Protein AF-A0A8C6RWG1-F1 (afdb_monomer_lite)

Radius of gyration: 19.8 Å; chains: 1; bounding box: 50×46×50 Å

Secondary structure (DSSP, 8-state):
------GGG-TTS-SS--EE---THHHHHHH-----TGGGT-EE-SSSS-----HHHHS-EE-TTS-EETTSSGGGS-HHHHHHHHHHHHHHHH------SSHHHHHHHH-TTS----BT-S-------S--TT---PPPHHHHHHHHHTHHHHHH-SSBB-B-PPPTT--GGGHHHHHHHHHHHHHHHTTSSSSSPPPB--B--S-S---S---HHHHHHHHHHIIIIIHHHHHHHHHHHHHH-

Foldseek 3Di:
DDPPEAPVPPPPDFLDAAEDPQPCPCLCVPQVQDACQVVLRHHYDPLPADDDDDCQQQHWAQDPVRDTDQQHDPVRHDQQVSQVSLQVVLCVSPPFDDGDDDNLLSNCVRPVNDFGADAQPPPQCLDDDPDDPPRQLGRDPVSLVVVVVVLVRLLSGQAAERELEHDPPDDPVCSCSNNVNSVVSRQVSQVRDDPDGRHYDYHYDPDPDPPVDDDNVNSVVSRCCCVPPVSVVSNVVRVVSVVVD

pLDDT: mean 79.95, std 15.75, range [27.44, 98.12]

Structure (mmCIF, N/CA/C/O backbone):
data_AF-A0A8C6RWG1-F1
#
_entry.id   AF-A0A8C6RWG1-F1
#
loop_
_atom_site.group_PDB
_atom_site.id
_atom_site.type_symbol
_atom_site.label_atom_id
_atom_site.label_alt_id
_atom_site.label_comp_id
_atom_site.label_asym_id
_atom_site.label_entity_id
_atom_site.label_seq_id
_atom_site.pdbx_PDB_ins_code
_atom_site.Cartn_x
_atom_site.Cartn_y
_atom_site.Cartn_z
_atom_site.occupancy
_atom_site.B_iso_or_equiv
_atom_site.auth_seq_id
_atom_site.auth_comp_id
_atom_site.auth_asym_id
_atom_site.auth_atom_id
_atom_site.pdbx_PDB_model_num
ATOM 1 N N . MET A 1 1 ? -25.797 -13.461 -13.533 1.00 39.31 1 MET A N 1
ATOM 2 C CA . MET A 1 1 ? -25.684 -12.186 -12.795 1.00 39.31 1 MET A CA 1
ATOM 3 C C . MET A 1 1 ? -24.580 -12.337 -11.766 1.00 39.31 1 MET A C 1
ATOM 5 O O . MET A 1 1 ? -24.652 -13.300 -11.010 1.00 39.31 1 MET A O 1
ATOM 9 N N . PRO A 1 2 ? -23.566 -11.463 -11.754 1.00 42.31 2 PRO A N 1
ATOM 10 C CA . PRO A 1 2 ? -22.855 -11.226 -10.505 1.00 42.31 2 PRO A CA 1
ATOM 11 C C . PRO A 1 2 ? -22.474 -9.744 -10.361 1.00 42.31 2 PRO A C 1
ATOM 13 O O . PRO A 1 2 ? -21.359 -9.357 -10.684 1.00 42.31 2 PRO A O 1
ATOM 16 N N . ASP A 1 3 ? -23.396 -8.934 -9.840 1.00 37.91 3 ASP A N 1
ATOM 17 C CA . ASP A 1 3 ? -23.119 -7.565 -9.367 1.00 37.91 3 ASP A CA 1
ATOM 18 C C . ASP A 1 3 ? -23.130 -7.498 -7.828 1.00 37.91 3 ASP A C 1
ATOM 20 O O . ASP A 1 3 ? -23.455 -6.478 -7.223 1.00 37.91 3 ASP A O 1
ATOM 24 N N . ALA A 1 4 ? -22.791 -8.604 -7.160 1.00 43.44 4 ALA A N 1
ATOM 25 C CA . ALA A 1 4 ? -22.568 -8.599 -5.721 1.00 43.44 4 ALA A CA 1
ATOM 26 C C . ALA A 1 4 ? -21.095 -8.256 -5.475 1.00 43.44 4 ALA A C 1
ATOM 28 O O . ALA A 1 4 ? -20.194 -9.082 -5.593 1.00 43.44 4 ALA A O 1
ATOM 29 N N . TRP A 1 5 ? -20.867 -6.980 -5.214 1.00 45.41 5 TRP A N 1
ATOM 30 C CA . TRP A 1 5 ? -19.577 -6.359 -4.955 1.00 45.41 5 TRP A CA 1
ATOM 31 C C . TRP A 1 5 ? -19.148 -6.549 -3.485 1.00 45.41 5 TRP A C 1
ATOM 33 O O . TRP A 1 5 ? -20.015 -6.747 -2.629 1.00 45.41 5 TRP A O 1
ATOM 43 N N . PRO A 1 6 ? -17.842 -6.492 -3.147 1.00 48.12 6 PRO A N 1
ATOM 44 C CA . PRO A 1 6 ? -17.383 -6.472 -1.761 1.00 48.12 6 PRO A CA 1
ATOM 45 C C . PRO A 1 6 ? -18.121 -5.429 -0.918 1.00 48.12 6 PRO A C 1
ATOM 47 O O . PRO A 1 6 ? -18.166 -4.253 -1.280 1.00 48.12 6 PRO A O 1
ATOM 50 N N . VAL A 1 7 ? -18.607 -5.826 0.260 1.00 45.09 7 VAL A N 1
ATOM 51 C CA . VAL A 1 7 ? -19.190 -4.908 1.261 1.00 45.09 7 VAL A CA 1
ATOM 52 C C . VAL A 1 7 ? -18.222 -3.762 1.610 1.00 45.09 7 VAL A C 1
ATOM 54 O O . VAL A 1 7 ? -18.657 -2.648 1.873 1.00 45.09 7 VAL A O 1
ATOM 57 N N . LEU A 1 8 ? -16.904 -3.989 1.515 1.00 45.38 8 LEU A N 1
ATOM 58 C CA . LEU A 1 8 ? -15.866 -2.973 1.751 1.00 45.38 8 LEU A CA 1
ATOM 59 C C . LEU A 1 8 ? -15.826 -1.836 0.720 1.00 45.38 8 LEU A C 1
ATOM 61 O O . LEU A 1 8 ? -15.170 -0.827 0.960 1.00 45.38 8 LEU A O 1
ATOM 65 N N . LEU A 1 9 ? -16.480 -1.995 -0.426 1.00 46.97 9 LEU A N 1
ATOM 66 C CA . LEU A 1 9 ? -16.393 -1.052 -1.532 1.00 46.97 9 LEU A CA 1
ATOM 67 C C . LEU A 1 9 ? -17.774 -0.597 -2.020 1.00 46.97 9 LEU A C 1
ATOM 69 O O . LEU A 1 9 ? -17.854 -0.011 -3.102 1.00 46.97 9 LEU A O 1
ATOM 73 N N . GLN A 1 10 ? -18.861 -0.815 -1.269 1.00 47.50 10 GLN A N 1
ATOM 74 C CA . GLN A 1 10 ? -20.028 0.056 -1.439 1.00 47.50 10 GLN A CA 1
ATOM 75 C C . GLN A 1 10 ? -19.530 1.491 -1.223 1.00 47.50 10 GLN A C 1
ATOM 77 O O . GLN A 1 10 ? -19.267 1.926 -0.106 1.00 47.50 10 GLN A O 1
ATOM 82 N N . ALA A 1 11 ? -19.267 2.171 -2.335 1.00 44.03 11 ALA A N 1
ATOM 83 C CA . ALA A 1 11 ? -18.452 3.370 -2.439 1.00 44.03 11 ALA A CA 1
ATOM 84 C C . ALA A 1 11 ? -19.186 4.621 -1.932 1.00 44.03 11 ALA A C 1
ATOM 86 O O . ALA A 1 11 ? -19.075 5.678 -2.541 1.00 44.03 11 ALA A O 1
ATOM 87 N N . SER A 1 12 ? -19.966 4.516 -0.852 1.00 47.84 12 SER A N 1
ATOM 88 C CA . SER A 1 12 ? -20.859 5.595 -0.425 1.00 47.84 12 SER A CA 1
ATOM 89 C C . SER A 1 12 ? -20.769 6.012 1.042 1.00 47.84 12 SER A C 1
ATOM 91 O O . SER A 1 12 ? -21.579 6.839 1.438 1.00 47.84 12 SER A O 1
ATOM 93 N N . GLU A 1 13 ? -19.818 5.526 1.855 1.00 57.62 13 GLU A N 1
ATOM 94 C CA . GLU A 1 13 ? -19.716 6.020 3.248 1.00 57.62 13 GLU A CA 1
ATOM 95 C C . GLU A 1 13 ? -18.346 6.559 3.684 1.00 57.62 13 GLU A C 1
ATOM 97 O O . GLU A 1 13 ? -18.295 7.342 4.632 1.00 57.62 13 GLU A O 1
ATOM 102 N N . ARG A 1 14 ? -17.226 6.199 3.030 1.00 69.38 14 ARG A N 1
ATOM 103 C CA . ARG A 1 14 ? -15.883 6.684 3.421 1.00 69.38 14 ARG A CA 1
ATOM 104 C C . ARG A 1 14 ? -14.941 6.874 2.222 1.00 69.38 14 ARG A C 1
ATOM 106 O O . ARG A 1 14 ? -14.308 5.904 1.805 1.00 69.38 14 ARG A O 1
ATOM 113 N N . PRO A 1 15 ? -14.773 8.104 1.701 1.00 76.12 15 PRO A N 1
ATOM 114 C CA . PRO A 1 15 ? -13.881 8.382 0.568 1.00 76.12 15 PRO A CA 1
ATOM 115 C C . PRO A 1 15 ? -12.392 8.167 0.891 1.00 76.12 15 PRO A C 1
ATOM 117 O O . PRO A 1 15 ? -11.584 7.969 -0.011 1.00 76.12 15 PRO A O 1
ATOM 120 N N . PHE A 1 16 ? -12.022 8.155 2.174 1.00 82.56 16 PHE A N 1
ATOM 121 C CA . PHE A 1 16 ? -10.684 7.807 2.644 1.00 82.56 16 PHE A CA 1
ATOM 122 C C . PHE A 1 16 ? -10.781 6.810 3.801 1.00 82.56 16 PHE A C 1
ATOM 124 O O . PHE A 1 16 ? -11.531 7.026 4.753 1.00 82.56 16 PHE A O 1
ATOM 131 N N . 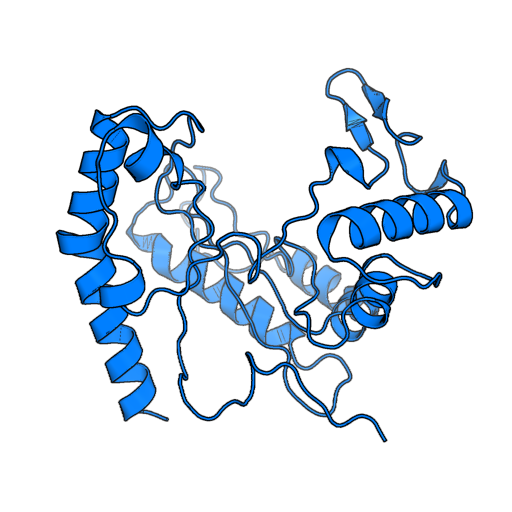SER A 1 17 ? -10.021 5.716 3.722 1.00 83.50 17 SER A N 1
ATOM 132 C CA . SER A 1 17 ? -9.994 4.661 4.740 1.00 83.50 17 SER A CA 1
ATOM 133 C C . SER A 1 17 ? -8.558 4.297 5.100 1.00 83.50 17 SER A C 1
ATOM 135 O O . SER A 1 17 ? -7.724 4.109 4.217 1.00 83.50 17 SER A O 1
ATOM 137 N N . LEU A 1 18 ? -8.277 4.150 6.400 1.00 86.56 18 LEU A N 1
ATOM 138 C CA . LEU A 1 18 ? -6.987 3.668 6.895 1.00 86.56 18 LEU A CA 1
ATOM 139 C C . LEU A 1 18 ? -7.130 2.254 7.456 1.00 86.56 18 LEU A C 1
ATOM 141 O O . LEU A 1 18 ? -7.929 2.007 8.361 1.00 86.56 18 LEU A O 1
ATOM 145 N N . LEU A 1 19 ? -6.314 1.343 6.929 1.00 85.12 19 LEU A N 1
ATOM 146 C CA . LEU A 1 19 ? -6.271 -0.058 7.323 1.00 85.12 19 LEU A CA 1
ATOM 147 C C . LEU A 1 19 ? -5.032 -0.332 8.187 1.00 85.12 19 LEU A C 1
ATOM 149 O O . LEU A 1 19 ? -3.905 -0.009 7.810 1.00 85.12 19 LEU A O 1
ATOM 153 N N . TRP A 1 20 ? -5.231 -0.952 9.349 1.00 85.25 20 TRP A N 1
ATOM 154 C CA . TRP A 1 20 ? -4.167 -1.285 10.291 1.00 85.25 20 TRP A CA 1
ATOM 155 C C . TRP A 1 20 ? -3.670 -2.712 10.100 1.00 85.25 20 TRP A C 1
ATOM 157 O O . TRP A 1 20 ? -4.309 -3.673 10.532 1.00 85.25 20 TRP A O 1
ATOM 167 N N . ASN A 1 21 ? -2.491 -2.832 9.494 1.00 81.06 21 ASN A N 1
ATOM 168 C CA . ASN A 1 21 ? -1.812 -4.105 9.252 1.00 81.06 21 ASN A CA 1
ATOM 169 C C . ASN A 1 21 ? -0.525 -4.268 10.089 1.00 81.06 21 ASN A C 1
ATOM 171 O O . ASN A 1 21 ? 0.449 -4.883 9.658 1.00 81.06 21 ASN A O 1
ATOM 175 N N . VAL A 1 22 ? -0.482 -3.668 11.281 1.00 81.81 22 VAL A N 1
ATOM 176 C CA . VAL A 1 22 ? 0.636 -3.834 12.221 1.00 81.81 22 VAL A CA 1
ATOM 177 C C . VAL A 1 22 ? 0.285 -4.963 13.199 1.00 81.81 22 VAL A C 1
ATOM 179 O O . VAL A 1 22 ? -0.803 -4.919 13.777 1.00 81.81 22 VAL A O 1
ATOM 182 N N . PRO A 1 23 ? 1.167 -5.960 13.437 1.00 78.81 23 PRO A N 1
ATOM 183 C CA . PRO A 1 23 ? 0.891 -7.093 14.326 1.00 78.81 23 PRO A CA 1
ATOM 184 C C . PRO A 1 23 ? 0.991 -6.695 15.811 1.00 78.81 23 PRO A C 1
ATOM 186 O O . PRO A 1 23 ? 1.793 -7.220 16.581 1.00 78.81 23 PRO A O 1
ATOM 189 N N . SER A 1 24 ? 0.159 -5.742 16.228 1.00 82.69 24 SER A N 1
ATOM 190 C CA . SER A 1 24 ? 0.173 -5.117 17.551 1.00 82.69 24 SER A CA 1
ATOM 191 C C . SER A 1 24 ? -0.734 -5.808 18.578 1.00 82.69 24 SER A C 1
ATOM 193 O O . SER A 1 24 ? -0.892 -5.306 19.688 1.00 82.69 24 SER A O 1
ATOM 195 N N . ALA A 1 25 ? -1.307 -6.978 18.259 1.00 82.25 25 ALA A N 1
ATOM 196 C CA . ALA A 1 25 ? -2.141 -7.756 19.187 1.00 82.25 25 ALA A CA 1
ATOM 197 C C . ALA A 1 25 ? -1.401 -8.108 20.494 1.00 82.25 25 ALA A C 1
ATOM 199 O O . ALA A 1 25 ? -1.992 -8.137 21.576 1.00 82.25 25 ALA A O 1
ATOM 200 N N . ARG A 1 26 ? -0.075 -8.290 20.405 1.00 83.25 26 ARG A N 1
ATOM 201 C CA . ARG A 1 26 ? 0.807 -8.544 21.550 1.00 83.25 26 ARG A CA 1
ATOM 202 C C . ARG A 1 26 ? 0.820 -7.397 22.568 1.00 83.25 26 ARG A C 1
ATOM 204 O O . ARG A 1 26 ? 0.992 -7.671 23.751 1.00 83.25 26 ARG A O 1
ATOM 211 N N . CYS A 1 27 ? 0.596 -6.149 22.144 1.00 87.12 27 CYS A N 1
ATOM 212 C CA . CYS A 1 27 ? 0.592 -4.991 23.043 1.00 87.12 27 CYS A CA 1
ATOM 213 C C . CYS A 1 27 ? -0.473 -5.115 24.134 1.00 87.12 27 CYS A C 1
ATOM 215 O O . CYS A 1 27 ? -0.161 -4.961 25.315 1.00 87.12 27 CYS A O 1
ATOM 217 N N . LYS A 1 28 ? -1.692 -5.516 23.757 1.00 88.75 28 LYS A N 1
ATOM 218 C CA . LYS A 1 28 ? -2.760 -5.788 24.721 1.00 88.75 28 LYS A CA 1
ATOM 219 C C . LYS A 1 28 ? -2.509 -7.095 25.475 1.00 88.75 28 LYS A C 1
ATOM 221 O O . LYS A 1 28 ? -2.557 -7.101 26.698 1.00 88.75 28 LYS A O 1
ATOM 226 N N . ALA A 1 29 ? -2.223 -8.183 24.754 1.00 87.44 29 ALA A N 1
ATOM 227 C CA . ALA A 1 29 ? -2.169 -9.527 25.335 1.00 87.44 29 ALA A CA 1
ATOM 228 C C . ALA A 1 29 ? -1.033 -9.731 26.353 1.00 87.44 29 ALA A C 1
ATOM 230 O O . ALA A 1 29 ? -1.217 -10.450 27.327 1.00 87.44 29 ALA A O 1
ATOM 231 N N . HIS A 1 30 ? 0.133 -9.115 26.133 1.00 87.75 30 HIS A N 1
ATOM 232 C CA . HIS A 1 30 ? 1.314 -9.318 26.981 1.00 87.75 30 HIS A CA 1
ATOM 233 C C . HIS A 1 30 ? 1.698 -8.110 27.832 1.00 87.75 30 HIS A C 1
ATOM 235 O O . HIS A 1 30 ? 2.357 -8.294 28.851 1.00 87.75 30 HIS A O 1
ATOM 241 N N . PHE A 1 31 ? 1.338 -6.892 27.421 1.00 89.69 31 PHE A N 1
ATOM 242 C CA . PHE A 1 31 ? 1.804 -5.671 28.086 1.00 89.69 31 PHE A CA 1
ATOM 243 C C . PHE A 1 31 ? 0.668 -4.797 28.630 1.00 89.69 31 PHE A C 1
ATOM 245 O O . PHE A 1 31 ? 0.946 -3.754 29.210 1.00 89.69 31 PHE A O 1
ATOM 252 N N . GLY A 1 32 ? -0.599 -5.188 28.440 1.00 90.69 32 GLY A N 1
ATOM 253 C CA . GLY A 1 32 ? -1.756 -4.406 28.889 1.00 90.69 32 GLY A CA 1
ATOM 254 C C . GLY A 1 32 ? -1.922 -3.055 28.181 1.00 90.69 32 GLY A C 1
ATOM 255 O O . GLY A 1 32 ? -2.741 -2.244 28.601 1.00 90.69 32 GLY A O 1
ATOM 256 N N . VAL A 1 33 ? -1.171 -2.799 27.103 1.00 91.69 33 VAL A N 1
ATOM 257 C CA . VAL A 1 33 ? -1.228 -1.534 26.362 1.00 91.69 33 VAL A CA 1
ATOM 258 C C . VAL A 1 33 ? -2.343 -1.608 25.329 1.00 91.69 33 VAL A C 1
ATOM 260 O O . VAL A 1 33 ? -2.287 -2.387 24.371 1.00 91.69 33 VAL A O 1
ATOM 263 N N . HIS A 1 34 ? -3.368 -0.786 25.522 1.00 91.31 34 HIS A N 1
ATOM 264 C CA . HIS A 1 34 ? -4.497 -0.676 24.608 1.00 91.31 34 HIS A CA 1
ATOM 265 C C . HIS A 1 34 ? -4.185 0.310 23.489 1.00 91.31 34 HIS A C 1
ATOM 267 O O . HIS A 1 34 ? -3.788 1.430 23.764 1.00 91.31 34 HIS A O 1
ATOM 273 N N . LEU A 1 35 ? -4.407 -0.078 22.231 1.00 90.50 35 LEU A N 1
ATOM 274 C CA . LEU A 1 35 ? -4.277 0.827 21.087 1.00 90.50 35 LEU A CA 1
ATOM 275 C C . LEU A 1 35 ? -5.674 1.297 20.640 1.00 90.50 35 LEU A C 1
ATOM 277 O O . LEU A 1 35 ? -6.495 0.447 20.279 1.00 90.50 35 LEU A O 1
ATOM 281 N N . PRO A 1 36 ? -5.964 2.612 20.638 1.00 91.69 36 PRO A N 1
ATOM 282 C CA . PRO A 1 36 ? -7.301 3.164 20.393 1.00 91.69 36 PRO A CA 1
ATOM 283 C C . PRO A 1 36 ? -7.665 3.211 18.894 1.00 91.69 36 PRO A C 1
ATOM 285 O O . PRO A 1 36 ? -8.104 4.228 18.369 1.00 91.69 36 PRO A O 1
ATOM 288 N N . LEU A 1 37 ? -7.474 2.108 18.168 1.00 88.69 37 LEU A N 1
ATOM 289 C CA . LEU A 1 37 ? -7.619 2.064 16.706 1.00 88.69 37 LEU A CA 1
ATOM 290 C C . LEU A 1 37 ? -9.070 2.317 16.258 1.00 88.69 37 LEU A C 1
ATOM 292 O O . LEU A 1 37 ? -9.318 3.200 15.439 1.00 88.69 37 LEU A O 1
ATOM 296 N N . ASN A 1 38 ? -10.041 1.619 16.858 1.00 85.12 38 ASN A N 1
ATOM 297 C CA . ASN A 1 38 ? -11.459 1.761 16.501 1.00 85.12 38 ASN A CA 1
ATOM 298 C C . ASN A 1 38 ? -11.991 3.176 16.782 1.00 85.12 38 ASN A C 1
ATOM 300 O O . ASN A 1 38 ? -12.716 3.736 15.966 1.00 85.12 38 ASN A O 1
ATOM 304 N N . THR A 1 39 ? -11.602 3.776 17.912 1.00 86.88 39 THR A N 1
ATOM 305 C CA . THR A 1 39 ? -11.991 5.149 18.284 1.00 86.88 39 THR A CA 1
ATOM 306 C C . THR A 1 39 ? -11.411 6.203 17.342 1.00 86.88 39 THR A C 1
ATOM 308 O O . THR A 1 39 ? -11.990 7.272 17.198 1.00 86.88 39 THR A O 1
ATOM 311 N N . LEU A 1 40 ? -10.298 5.896 16.670 1.00 87.31 40 LEU A N 1
ATOM 312 C CA . LEU A 1 40 ? -9.690 6.749 15.647 1.00 87.31 40 LEU A CA 1
ATOM 313 C C . LEU A 1 40 ? -10.255 6.489 14.238 1.00 87.31 40 LEU A C 1
ATOM 315 O O . LEU A 1 40 ? -9.783 7.079 13.270 1.00 87.31 40 LEU A O 1
ATOM 319 N N . GLY A 1 41 ? -11.247 5.599 14.103 1.00 83.44 41 GLY A N 1
ATOM 320 C CA . GLY A 1 41 ? -11.811 5.212 12.809 1.00 83.44 41 GLY A CA 1
ATOM 321 C C . GLY A 1 41 ? -10.863 4.376 11.945 1.00 83.44 41 GLY A C 1
ATOM 322 O O . GLY A 1 41 ? -11.089 4.259 10.742 1.00 83.44 41 GLY A O 1
ATOM 323 N N . ILE A 1 42 ? -9.815 3.805 12.544 1.00 85.56 42 ILE A N 1
ATOM 324 C CA . ILE A 1 42 ? -8.836 2.960 11.865 1.00 85.56 42 ILE A CA 1
ATOM 325 C C . ILE A 1 42 ? -9.372 1.526 11.810 1.00 85.56 42 ILE A C 1
ATOM 327 O O . ILE A 1 42 ? -9.665 0.916 12.841 1.00 85.56 42 ILE A O 1
ATOM 331 N N . ILE A 1 43 ? -9.468 0.969 10.603 1.00 80.50 43 ILE A N 1
ATOM 332 C CA . ILE A 1 43 ? -9.998 -0.376 10.375 1.00 80.50 43 ILE A CA 1
ATOM 333 C C . ILE A 1 43 ? -8.922 -1.391 10.750 1.00 80.50 43 ILE A C 1
ATOM 335 O O . ILE A 1 43 ? -7.871 -1.465 10.115 1.00 80.50 43 ILE A O 1
ATOM 339 N N . THR A 1 44 ? -9.178 -2.195 11.778 1.00 69.81 44 THR A N 1
ATOM 340 C CA . THR A 1 44 ? -8.249 -3.244 12.212 1.00 69.81 44 THR A CA 1
ATOM 341 C C . THR A 1 44 ? -8.614 -4.584 11.603 1.00 69.81 44 THR A C 1
ATOM 343 O O . THR A 1 44 ? -9.789 -4.921 11.464 1.00 69.81 44 THR A O 1
ATOM 346 N N . SER A 1 45 ? -7.599 -5.373 11.254 1.00 59.66 45 SER A N 1
ATOM 347 C CA . SER A 1 45 ? -7.795 -6.769 10.889 1.00 59.66 45 SER A CA 1
ATOM 348 C C . SER A 1 45 ? -7.408 -7.633 12.091 1.00 59.66 45 SER A C 1
ATOM 350 O O . SER A 1 45 ? -6.230 -7.820 12.388 1.00 59.66 45 SER A O 1
ATOM 352 N N . HIS A 1 46 ? -8.395 -8.182 12.796 1.00 53.44 46 HIS A N 1
ATOM 353 C CA . HIS A 1 46 ? -8.177 -9.377 13.618 1.00 53.44 46 HIS A CA 1
ATOM 354 C C . HIS A 1 46 ? -8.229 -10.612 12.696 1.00 53.44 46 HIS A C 1
ATOM 356 O O . HIS A 1 46 ? -9.052 -11.499 12.881 1.00 53.44 46 HIS A O 1
ATOM 362 N N . GLY A 1 47 ? -7.428 -10.616 11.621 1.00 47.41 47 GLY A N 1
ATOM 363 C CA . GLY A 1 47 ? -7.381 -11.693 10.622 1.00 47.41 47 GLY A CA 1
ATOM 364 C C . GLY A 1 47 ? -8.539 -11.754 9.614 1.00 47.41 47 GLY A C 1
ATOM 365 O O . GLY A 1 47 ? -8.498 -12.601 8.734 1.00 47.41 47 GLY A O 1
ATOM 366 N N . GLN A 1 48 ? -9.545 -10.873 9.700 1.00 48.09 48 GLN A N 1
ATOM 367 C CA . GLN A 1 48 ? -10.738 -10.930 8.833 1.00 48.09 48 GLN A CA 1
ATOM 368 C C . GLN A 1 48 ? -10.740 -9.936 7.657 1.00 48.09 48 GLN A C 1
ATOM 370 O O . GLN A 1 48 ? -11.491 -10.131 6.710 1.00 48.09 48 GLN A O 1
ATOM 375 N N . HIS A 1 49 ? -9.929 -8.871 7.697 1.00 57.53 49 HIS A N 1
ATOM 376 C CA . HIS A 1 49 ? -9.994 -7.784 6.699 1.00 57.53 49 HIS A CA 1
ATOM 377 C C . HIS A 1 49 ? -8.754 -7.660 5.799 1.00 57.53 49 HIS A C 1
ATOM 379 O O . HIS A 1 49 ? -8.839 -7.043 4.742 1.00 57.53 49 HIS A O 1
ATOM 385 N N . ILE A 1 50 ? -7.596 -8.201 6.202 1.00 66.25 50 ILE A N 1
ATOM 386 C CA . ILE A 1 50 ? -6.349 -8.137 5.426 1.00 66.25 50 ILE A CA 1
ATOM 387 C C . ILE A 1 50 ? -5.603 -9.459 5.592 1.00 66.25 50 ILE A C 1
ATOM 389 O O . ILE A 1 50 ? -5.326 -9.888 6.712 1.00 66.25 50 ILE A O 1
ATOM 393 N N . THR A 1 51 ? -5.235 -10.086 4.479 1.00 65.94 51 THR A N 1
ATOM 394 C CA . THR A 1 51 ? -4.404 -11.293 4.463 1.00 65.94 51 THR A CA 1
ATOM 395 C C . THR A 1 51 ? -3.267 -11.090 3.475 1.00 65.94 51 THR A C 1
ATOM 397 O O . THR A 1 51 ? -3.500 -10.799 2.306 1.00 65.94 51 THR A O 1
ATOM 400 N N . ILE A 1 52 ? -2.024 -11.233 3.944 1.00 68.88 52 ILE A N 1
ATOM 401 C CA . ILE A 1 52 ? -0.831 -11.154 3.094 1.00 68.88 52 ILE A CA 1
ATOM 402 C C . ILE A 1 52 ? -0.272 -12.557 2.898 1.00 68.88 52 ILE A C 1
ATOM 404 O O . ILE A 1 52 ? 0.173 -13.207 3.842 1.00 68.88 52 ILE A O 1
ATOM 408 N N . PHE A 1 53 ? -0.238 -12.990 1.643 1.00 70.75 53 PHE A N 1
ATOM 409 C CA . PHE A 1 53 ? 0.381 -14.242 1.236 1.00 70.75 53 PHE A CA 1
ATOM 410 C C . PHE A 1 53 ? 1.861 -14.011 0.919 1.00 70.75 53 PHE A C 1
ATOM 412 O O . PHE A 1 53 ? 2.219 -13.493 -0.140 1.00 70.75 53 PHE A O 1
ATOM 419 N N . TYR A 1 54 ? 2.744 -14.362 1.856 1.00 67.38 54 TYR A N 1
ATOM 420 C CA . TYR A 1 54 ? 4.179 -14.145 1.682 1.00 67.38 54 TYR A CA 1
ATOM 421 C C . TYR A 1 54 ? 4.794 -15.105 0.656 1.00 67.38 54 TYR A C 1
ATOM 423 O O . TYR A 1 54 ? 4.546 -16.313 0.666 1.00 67.38 54 TYR A O 1
ATOM 431 N N . LYS A 1 55 ? 5.699 -14.552 -0.166 1.00 69.00 55 LYS A N 1
ATOM 432 C CA . LYS A 1 55 ? 6.523 -15.250 -1.170 1.00 69.00 55 LYS A CA 1
ATOM 433 C C . LYS A 1 55 ? 7.025 -16.617 -0.707 1.00 69.00 55 LYS A C 1
ATOM 435 O O . LYS A 1 55 ? 6.937 -17.583 -1.456 1.00 69.00 55 LYS A O 1
ATOM 440 N N . ASN A 1 56 ? 7.543 -16.677 0.517 1.00 66.69 56 ASN A N 1
ATOM 441 C CA . ASN A 1 56 ? 8.306 -17.820 1.012 1.00 66.69 56 ASN A CA 1
ATOM 442 C C . ASN A 1 56 ? 7.458 -19.083 1.224 1.00 66.69 56 ASN A C 1
ATOM 444 O O . ASN A 1 56 ? 8.015 -20.162 1.398 1.00 66.69 56 ASN A O 1
ATOM 448 N N . HIS A 1 57 ? 6.130 -18.959 1.207 1.00 69.00 57 HIS A N 1
ATOM 449 C CA . HIS A 1 57 ? 5.213 -20.079 1.419 1.00 69.00 57 HIS A CA 1
ATOM 450 C C . HIS A 1 57 ? 4.515 -20.534 0.138 1.00 69.00 57 HIS A C 1
ATOM 452 O O . HIS A 1 57 ? 4.165 -21.709 0.031 1.00 69.00 57 HIS A O 1
ATOM 458 N N . LEU A 1 58 ? 4.339 -19.616 -0.818 1.00 71.06 58 LEU A N 1
ATOM 459 C CA . LEU A 1 58 ? 3.556 -19.849 -2.028 1.00 71.06 58 LEU A CA 1
ATOM 460 C C . LEU A 1 58 ? 4.432 -20.084 -3.262 1.00 71.06 58 LEU A C 1
ATOM 462 O O . LEU A 1 58 ? 4.183 -21.011 -4.024 1.00 71.06 58 LEU A O 1
ATOM 466 N N . TYR A 1 59 ? 5.430 -19.228 -3.495 1.00 81.06 59 TYR A N 1
ATOM 467 C CA . TYR A 1 59 ? 6.045 -19.081 -4.815 1.00 81.06 59 TYR A CA 1
ATOM 468 C C . TYR A 1 59 ? 7.414 -19.767 -4.919 1.00 81.06 59 TYR A C 1
ATOM 470 O O . TYR A 1 59 ? 8.110 -19.898 -3.906 1.00 81.06 59 TYR A O 1
ATOM 478 N N . PRO A 1 60 ? 7.838 -20.164 -6.133 1.00 86.69 60 PRO A N 1
ATOM 479 C CA . PRO A 1 60 ? 9.211 -20.583 -6.407 1.00 86.69 60 PRO A CA 1
ATOM 480 C C . PRO A 1 60 ? 10.178 -19.433 -6.127 1.00 86.69 60 PRO A C 1
ATOM 482 O O . PRO A 1 60 ? 9.965 -18.313 -6.600 1.00 86.69 60 PRO A O 1
ATOM 485 N N . TYR A 1 61 ? 11.232 -19.681 -5.347 1.00 87.62 61 TYR A N 1
ATOM 486 C CA . TYR A 1 61 ? 12.288 -18.687 -5.166 1.00 87.62 61 TYR A CA 1
ATOM 487 C C . TYR A 1 61 ? 13.667 -19.282 -4.886 1.00 87.62 61 TYR A C 1
ATOM 489 O O . TYR A 1 61 ? 13.810 -20.359 -4.309 1.00 87.62 61 TYR A O 1
ATOM 497 N N . LEU A 1 62 ? 14.697 -18.512 -5.237 1.00 90.31 62 LEU A N 1
ATOM 498 C CA . LEU A 1 62 ? 16.080 -18.779 -4.855 1.00 90.31 62 LEU A CA 1
ATOM 499 C C . LEU A 1 62 ? 16.417 -18.037 -3.557 1.00 90.31 62 LEU A C 1
ATOM 501 O O . LEU A 1 62 ? 16.181 -16.831 -3.428 1.00 90.31 62 LEU A O 1
ATOM 505 N N . GLY A 1 63 ? 16.941 -18.773 -2.577 1.00 88.56 63 GLY A N 1
ATOM 506 C CA . GLY A 1 63 ? 17.462 -18.213 -1.333 1.00 88.56 63 GLY A CA 1
ATOM 507 C C . GLY A 1 63 ? 18.823 -17.525 -1.516 1.00 88.56 63 GLY A C 1
ATOM 508 O O . GLY A 1 63 ? 19.428 -17.622 -2.582 1.00 88.56 63 GLY A O 1
ATOM 509 N N . PRO A 1 64 ? 19.367 -16.883 -0.464 1.00 88.69 64 PRO A N 1
ATOM 510 C CA . PRO A 1 64 ? 20.618 -16.117 -0.552 1.00 88.69 64 PRO A CA 1
ATOM 511 C C . PRO A 1 64 ? 21.835 -16.920 -1.033 1.00 88.69 64 PRO A C 1
ATOM 513 O O . PRO A 1 64 ? 22.743 -16.361 -1.632 1.00 88.69 64 PRO A O 1
ATOM 516 N N . LYS A 1 65 ? 21.853 -18.235 -0.777 1.00 92.38 65 LYS A N 1
ATOM 517 C CA . LYS A 1 65 ? 22.913 -19.159 -1.214 1.00 92.38 65 LYS A CA 1
ATOM 518 C C . LYS A 1 65 ? 22.579 -19.891 -2.524 1.00 92.38 65 LYS A C 1
ATOM 520 O O . LYS A 1 65 ? 23.186 -20.910 -2.819 1.00 92.38 65 LYS A O 1
ATOM 525 N N . GLY A 1 66 ? 21.560 -19.441 -3.258 1.00 89.62 66 GLY A N 1
ATOM 526 C CA . GLY A 1 66 ? 21.067 -20.118 -4.461 1.00 89.62 66 GLY A CA 1
ATOM 527 C C . GLY A 1 66 ? 20.232 -21.375 -4.191 1.00 89.62 66 GLY A C 1
ATOM 528 O O . GLY A 1 66 ? 19.833 -22.050 -5.131 1.00 89.62 66 GLY A O 1
ATOM 529 N N . THR A 1 67 ? 19.934 -21.699 -2.928 1.00 92.88 67 THR A N 1
ATOM 530 C CA . THR A 1 67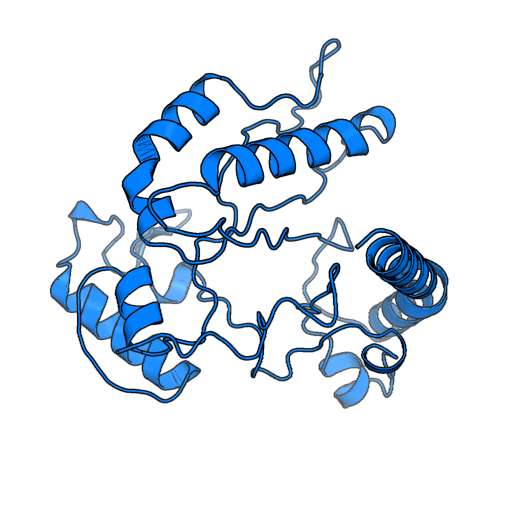 ? 19.060 -22.827 -2.573 1.00 92.88 67 THR A CA 1
ATOM 531 C C . THR A 1 67 ? 17.673 -22.629 -3.181 1.00 92.88 67 THR A C 1
ATOM 533 O O . THR A 1 67 ? 17.042 -21.597 -2.940 1.00 92.88 67 THR A O 1
ATOM 536 N N . ALA A 1 68 ? 17.203 -23.608 -3.951 1.00 90.31 68 ALA A N 1
ATOM 537 C CA . ALA A 1 68 ? 15.879 -23.581 -4.554 1.00 90.31 68 ALA A CA 1
ATOM 538 C C . ALA A 1 68 ? 14.804 -23.964 -3.530 1.00 90.31 68 ALA A C 1
ATOM 540 O O . ALA A 1 68 ? 14.858 -25.033 -2.927 1.00 90.31 68 ALA A O 1
ATOM 541 N N . TYR A 1 69 ? 13.809 -23.098 -3.373 1.00 86.88 69 TYR A N 1
ATOM 542 C CA . TYR A 1 69 ? 12.601 -23.347 -2.593 1.00 86.88 69 TYR A CA 1
ATOM 543 C C . TYR A 1 69 ? 11.405 -23.383 -3.540 1.00 86.88 69 TYR A C 1
ATOM 545 O O . TYR A 1 69 ? 11.328 -22.565 -4.460 1.00 86.88 69 TYR A O 1
ATOM 553 N N . ASN A 1 70 ? 10.491 -24.337 -3.337 1.00 83.75 70 ASN A N 1
ATOM 554 C CA . ASN A 1 70 ? 9.334 -24.568 -4.213 1.00 83.75 70 ASN A CA 1
ATOM 555 C C . ASN A 1 70 ? 9.728 -24.651 -5.704 1.00 83.75 70 ASN A C 1
ATOM 557 O O . ASN A 1 70 ? 9.079 -24.048 -6.547 1.00 83.75 70 ASN A O 1
ATOM 561 N N . GLY A 1 71 ? 10.848 -25.313 -6.021 1.00 86.06 71 GLY A N 1
ATOM 562 C CA . GLY A 1 71 ? 11.384 -25.433 -7.386 1.00 86.06 71 GLY A CA 1
ATOM 563 C C . GLY A 1 71 ? 12.185 -24.228 -7.905 1.00 86.06 71 GLY A C 1
ATOM 564 O O . GLY A 1 71 ? 12.689 -24.258 -9.023 1.00 86.06 71 GLY A O 1
ATOM 565 N N . GLY A 1 72 ? 12.387 -23.187 -7.092 1.00 89.75 72 GLY A N 1
ATOM 566 C CA . GLY A 1 72 ? 13.373 -22.131 -7.340 1.00 89.75 72 GLY A CA 1
ATOM 567 C C . GLY A 1 72 ? 12.905 -21.024 -8.283 1.00 89.75 72 GLY A C 1
ATOM 568 O O . GLY A 1 72 ? 12.833 -19.870 -7.872 1.00 89.75 72 GLY A O 1
ATOM 569 N N . ILE A 1 73 ? 12.593 -21.350 -9.534 1.00 89.12 73 ILE A N 1
ATOM 570 C CA . ILE A 1 73 ? 12.186 -20.378 -10.561 1.00 89.12 73 ILE A CA 1
ATOM 571 C C . ILE A 1 73 ? 10.880 -20.826 -11.233 1.00 89.12 73 ILE A C 1
ATOM 573 O O . ILE A 1 73 ? 10.668 -22.030 -11.369 1.00 89.12 73 ILE A O 1
ATOM 577 N N . PRO A 1 74 ? 10.000 -19.904 -11.672 1.00 87.00 74 PRO A N 1
ATOM 578 C CA . PRO A 1 74 ? 8.684 -20.265 -12.208 1.00 87.00 74 PRO A CA 1
ATOM 579 C C . PRO A 1 74 ? 8.720 -21.269 -13.369 1.00 87.00 74 PRO A C 1
ATOM 581 O O . PRO A 1 74 ? 7.894 -22.171 -13.420 1.00 87.00 74 PRO A O 1
ATOM 584 N N . GLN A 1 75 ? 9.704 -21.161 -14.265 1.00 89.75 75 GLN A N 1
ATOM 585 C CA . GLN A 1 75 ? 9.870 -22.047 -15.422 1.00 89.75 75 GLN A CA 1
ATOM 586 C C . GLN A 1 75 ? 10.279 -23.484 -15.065 1.00 89.75 75 GLN A C 1
ATOM 588 O O . GLN A 1 75 ? 10.182 -24.368 -15.908 1.00 89.75 75 GLN A O 1
ATOM 593 N N . ALA A 1 76 ? 10.751 -23.721 -13.838 1.00 89.88 76 ALA A N 1
ATOM 594 C CA . ALA A 1 76 ? 11.155 -25.042 -13.359 1.00 89.88 76 ALA A CA 1
ATOM 595 C C . ALA A 1 76 ? 10.040 -25.753 -12.570 1.00 89.88 76 ALA A C 1
ATOM 597 O O . ALA A 1 76 ? 10.269 -26.817 -11.998 1.00 89.88 76 ALA A O 1
ATOM 598 N N . VAL A 1 77 ? 8.844 -25.160 -12.499 1.00 87.06 77 VAL A N 1
ATOM 599 C CA . VAL A 1 77 ? 7.747 -25.629 -11.652 1.00 87.06 77 VAL A CA 1
ATOM 600 C C . VAL A 1 77 ? 6.529 -25.946 -12.496 1.00 87.06 77 VAL A C 1
ATOM 602 O O . VAL A 1 77 ? 6.089 -25.142 -13.314 1.00 87.06 77 VAL A O 1
ATOM 605 N N . PHE A 1 78 ? 5.947 -27.119 -12.260 1.00 87.25 78 PHE A N 1
ATOM 606 C CA . PHE A 1 78 ? 4.679 -27.494 -12.870 1.00 87.25 78 PHE A CA 1
ATOM 607 C C . PHE A 1 78 ? 3.562 -26.601 -12.330 1.00 87.25 78 PHE A C 1
ATOM 609 O O . PHE A 1 78 ? 3.236 -26.635 -11.140 1.00 87.25 78 PHE A O 1
ATOM 616 N N . LEU A 1 79 ? 2.981 -25.799 -13.223 1.00 83.69 79 LEU A N 1
ATOM 617 C CA . LEU A 1 79 ? 1.983 -24.793 -12.873 1.00 83.69 79 LEU A CA 1
ATOM 618 C C . LEU A 1 79 ? 0.771 -25.400 -12.155 1.00 83.69 79 LEU A C 1
ATOM 620 O O . LEU A 1 79 ? 0.299 -24.824 -11.181 1.00 83.69 79 LEU A O 1
ATOM 624 N N . GLU A 1 80 ? 0.300 -26.570 -12.584 1.00 83.62 80 GLU A N 1
ATOM 625 C CA . GLU A 1 80 ? -0.853 -27.243 -11.971 1.00 83.62 80 GLU A CA 1
ATOM 626 C C . GLU A 1 80 ? -0.598 -27.618 -10.507 1.00 83.62 80 GLU A C 1
ATOM 628 O O . GLU A 1 80 ? -1.409 -27.305 -9.636 1.00 83.62 80 GLU A O 1
ATOM 633 N N . CYS A 1 81 ? 0.568 -28.202 -10.212 1.00 82.19 81 CYS A N 1
ATOM 634 C CA . CYS A 1 81 ? 0.960 -28.539 -8.845 1.00 82.19 81 CYS A CA 1
ATOM 635 C C . CYS A 1 81 ? 1.070 -27.287 -7.965 1.00 82.19 81 CYS A C 1
ATOM 637 O O . CYS A 1 81 ? 0.601 -27.282 -6.827 1.00 82.19 81 CYS A O 1
ATOM 639 N N . HIS A 1 82 ? 1.648 -26.206 -8.499 1.00 82.88 82 HIS A N 1
ATOM 640 C CA . HIS A 1 82 ? 1.725 -24.933 -7.785 1.00 82.88 82 HIS A CA 1
ATOM 641 C C . HIS A 1 82 ? 0.329 -24.369 -7.492 1.00 82.88 82 HIS A C 1
ATOM 643 O O . HIS A 1 82 ? 0.054 -23.991 -6.357 1.00 82.88 82 HIS A O 1
ATOM 649 N N . LEU A 1 83 ? -0.581 -24.369 -8.470 1.00 80.94 83 LEU A N 1
ATOM 650 C CA . LEU A 1 83 ? -1.950 -23.884 -8.280 1.00 80.94 83 LEU A CA 1
ATOM 651 C C . LEU A 1 83 ? -2.726 -24.708 -7.247 1.00 80.94 83 LEU A C 1
ATOM 653 O O . LEU A 1 83 ? -3.459 -24.127 -6.451 1.00 80.94 83 LEU A O 1
ATOM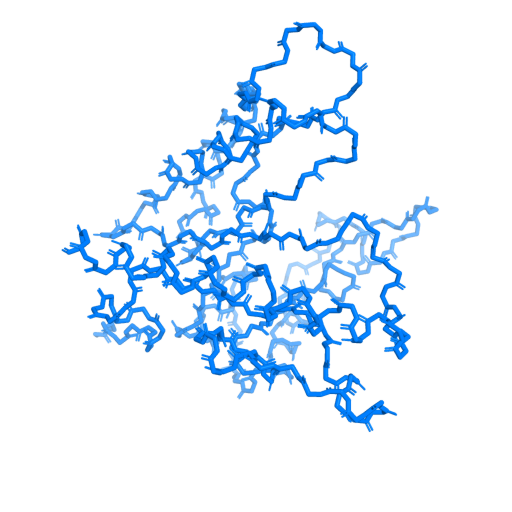 657 N N . ALA A 1 84 ? -2.533 -26.029 -7.200 1.00 81.81 84 ALA A N 1
ATOM 658 C CA . ALA A 1 84 ? -3.131 -26.877 -6.169 1.00 81.81 84 ALA A CA 1
ATOM 659 C C . ALA A 1 84 ? -2.617 -26.522 -4.760 1.00 81.81 84 ALA A C 1
ATOM 661 O O . ALA A 1 84 ? -3.404 -26.408 -3.818 1.00 81.81 84 ALA A O 1
ATOM 662 N N . GLN A 1 85 ? -1.310 -26.275 -4.615 1.00 79.19 85 GLN A N 1
ATOM 663 C CA . GLN A 1 85 ? -0.716 -25.840 -3.347 1.00 79.19 85 GLN A CA 1
ATOM 664 C C . GLN A 1 85 ? -1.225 -24.455 -2.922 1.00 79.19 85 GLN A C 1
ATOM 666 O O . GLN A 1 85 ? -1.572 -24.250 -1.757 1.00 79.19 85 GLN A O 1
ATOM 671 N N . VAL A 1 86 ? -1.310 -23.517 -3.867 1.00 77.62 86 VAL A N 1
ATOM 672 C CA . VAL A 1 86 ? -1.883 -22.182 -3.651 1.00 77.62 86 VAL A CA 1
ATOM 673 C C . VAL A 1 86 ? -3.341 -22.290 -3.204 1.00 77.62 86 VAL A C 1
ATOM 675 O O . VAL A 1 86 ? -3.709 -21.676 -2.206 1.00 77.62 86 VAL A O 1
ATOM 678 N N . ALA A 1 87 ? -4.158 -23.096 -3.890 1.00 75.75 87 ALA A N 1
ATOM 679 C CA . ALA A 1 87 ? -5.563 -23.312 -3.542 1.00 75.75 87 ALA A CA 1
ATOM 680 C C . ALA A 1 87 ? -5.707 -23.852 -2.116 1.00 75.75 87 ALA A C 1
ATOM 682 O O . ALA A 1 87 ? -6.507 -23.337 -1.339 1.00 75.75 87 ALA A O 1
ATOM 683 N N . HIS A 1 88 ? -4.890 -24.842 -1.746 1.00 77.81 88 HIS A N 1
ATOM 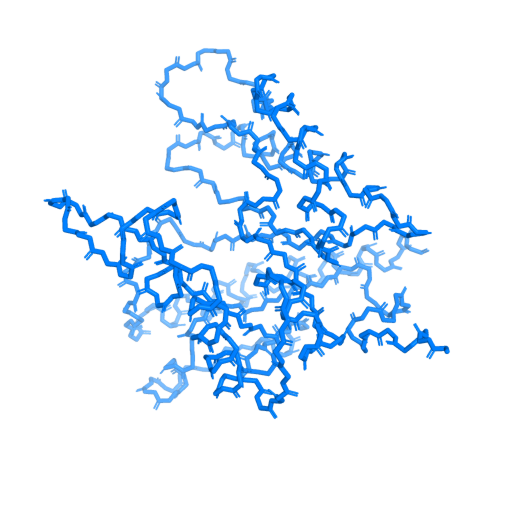684 C CA . HIS A 1 88 ? -4.889 -25.409 -0.401 1.00 77.81 88 HIS A CA 1
ATOM 685 C C . HIS A 1 88 ? -4.534 -24.369 0.673 1.00 77.81 88 HIS A C 1
ATOM 687 O O . HIS A 1 88 ? -5.193 -24.298 1.709 1.00 77.81 88 HIS A O 1
ATOM 693 N N . GLN A 1 89 ? -3.527 -23.526 0.428 1.00 73.75 89 GLN A N 1
ATOM 694 C CA . GLN A 1 89 ? -3.130 -22.483 1.378 1.00 73.75 89 GLN A CA 1
ATOM 695 C C . GLN A 1 89 ? -4.173 -21.364 1.486 1.00 73.75 89 GLN A C 1
ATOM 697 O O . GLN A 1 89 ? -4.488 -20.942 2.597 1.00 73.75 89 GLN A O 1
ATOM 702 N N . ILE A 1 90 ? -4.759 -20.921 0.368 1.00 72.56 90 ILE A N 1
ATOM 703 C CA . ILE A 1 90 ? -5.872 -19.961 0.388 1.00 72.56 90 ILE A CA 1
ATOM 704 C C . ILE A 1 90 ? -7.059 -20.557 1.153 1.00 72.56 90 ILE A C 1
ATOM 706 O O . ILE A 1 90 ? -7.630 -19.876 1.998 1.00 72.56 90 ILE A O 1
ATOM 710 N N . HIS A 1 91 ? -7.389 -21.832 0.926 1.00 73.31 91 HIS A N 1
ATOM 711 C CA . HIS A 1 91 ? -8.450 -22.529 1.650 1.00 73.31 91 HIS A CA 1
ATOM 712 C C . HIS A 1 91 ? -8.185 -22.577 3.158 1.00 73.31 91 HIS A C 1
ATOM 714 O O . HIS A 1 91 ? -9.063 -22.237 3.943 1.00 73.31 91 HIS A O 1
ATOM 720 N N . HIS A 1 92 ? -6.973 -22.940 3.577 1.00 72.44 92 HIS A N 1
ATOM 721 C CA . HIS A 1 92 ? -6.613 -22.975 4.994 1.00 72.44 92 HIS A CA 1
ATOM 722 C C . HIS A 1 92 ? -6.663 -21.581 5.644 1.00 72.44 92 HIS A C 1
ATOM 724 O O . HIS A 1 92 ? -7.032 -21.450 6.808 1.00 72.44 92 HIS A O 1
ATOM 730 N N . SER A 1 93 ? -6.287 -20.530 4.911 1.00 66.56 93 SER A N 1
ATOM 731 C CA . SER A 1 93 ? -6.296 -19.158 5.427 1.00 66.56 93 SER A CA 1
ATOM 732 C C . SER A 1 93 ? -7.673 -18.484 5.391 1.00 66.56 93 SER A C 1
ATOM 734 O O . SER A 1 93 ? -7.929 -17.651 6.254 1.00 66.56 93 SER A O 1
ATOM 736 N N . LEU A 1 94 ? -8.533 -18.801 4.411 1.00 66.25 94 LEU A N 1
ATOM 737 C CA . LEU A 1 94 ? -9.771 -18.057 4.107 1.00 66.25 94 LEU A CA 1
ATOM 738 C C . LEU A 1 94 ? -11.056 -18.915 4.046 1.00 66.25 94 LEU A C 1
ATOM 740 O O . LEU A 1 94 ? -12.147 -18.360 3.964 1.00 66.25 94 LEU A O 1
ATOM 744 N N . GLY A 1 95 ? -10.970 -20.247 4.105 1.00 55.78 95 GLY A N 1
ATOM 745 C CA . GLY A 1 95 ? -12.114 -21.136 4.359 1.00 55.78 95 GLY A CA 1
ATOM 746 C C . GLY A 1 95 ? -13.032 -21.516 3.181 1.00 55.78 95 GLY A C 1
ATOM 747 O O . GLY A 1 95 ? -14.177 -21.879 3.430 1.00 55.78 95 GLY A O 1
ATOM 748 N N . SER A 1 96 ? -12.596 -21.483 1.912 1.00 49.50 96 SER A N 1
ATOM 749 C CA . SER A 1 96 ? -13.444 -21.841 0.742 1.00 49.50 96 SER A CA 1
ATOM 750 C C . SER A 1 96 ? -12.710 -22.665 -0.334 1.00 49.50 96 SER A C 1
ATOM 752 O O . SER A 1 96 ? -11.483 -22.626 -0.396 1.00 49.50 96 SER A O 1
ATOM 754 N N . SER A 1 97 ? -13.431 -23.482 -1.121 1.00 38.88 97 SER A N 1
ATOM 755 C CA . SER A 1 97 ? -12.874 -24.510 -2.031 1.00 38.88 97 SER A CA 1
ATOM 756 C C . SER A 1 97 ? -13.206 -24.265 -3.515 1.00 38.88 97 SER A C 1
ATOM 758 O O . SER A 1 97 ? -14.354 -23.980 -3.834 1.00 38.88 97 SER A O 1
ATOM 760 N N . PHE A 1 98 ? -12.196 -24.381 -4.397 1.00 38.19 98 PHE A N 1
ATOM 761 C CA . PHE A 1 98 ? -12.245 -24.518 -5.872 1.00 38.19 98 PHE A CA 1
ATOM 762 C C 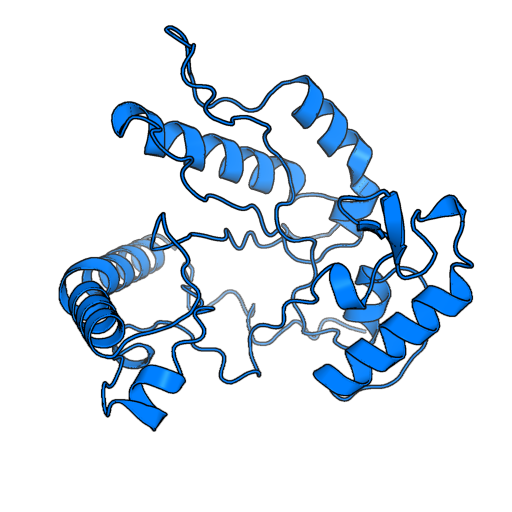. PHE A 1 98 ? -10.808 -24.529 -6.471 1.00 38.19 98 PHE A C 1
ATOM 764 O O . PHE A 1 98 ? -9.872 -24.073 -5.816 1.00 38.19 98 PHE A O 1
ATOM 771 N N . ALA A 1 99 ? -10.619 -25.016 -7.710 1.00 35.22 99 ALA A N 1
ATOM 772 C CA . ALA A 1 99 ? -9.332 -25.081 -8.426 1.00 35.22 99 ALA A CA 1
ATOM 773 C C . ALA A 1 99 ? -9.402 -24.416 -9.823 1.00 35.22 99 ALA A C 1
ATOM 775 O O . ALA A 1 99 ? -10.261 -24.761 -10.630 1.00 35.22 99 ALA A O 1
ATOM 776 N N . GLY A 1 100 ? -8.483 -23.483 -10.128 1.00 27.44 100 GLY A N 1
ATOM 777 C CA . GLY A 1 100 ? -8.416 -22.747 -11.403 1.00 27.44 100 GLY A CA 1
ATOM 778 C C . GLY A 1 100 ? -7.192 -21.817 -11.538 1.00 27.44 100 GLY A C 1
ATOM 779 O O . GLY A 1 100 ? -6.543 -21.491 -10.549 1.00 27.44 100 GLY A O 1
ATOM 780 N N . LEU A 1 101 ? -6.853 -21.432 -12.779 1.00 31.17 101 LEU A N 1
ATOM 781 C CA . LEU A 1 101 ? -5.578 -20.824 -13.217 1.00 31.17 101 LEU A CA 1
ATOM 782 C C . LEU A 1 101 ? -5.239 -19.438 -12.643 1.00 31.17 101 LEU A C 1
ATOM 784 O O . LEU A 1 101 ? -6.076 -18.550 -12.673 1.00 31.17 101 LEU A O 1
ATOM 788 N N . ALA A 1 102 ? -3.949 -19.245 -12.325 1.00 53.69 102 ALA A N 1
ATOM 789 C CA . ALA A 1 102 ? -3.262 -18.049 -11.804 1.00 53.69 102 ALA A CA 1
ATOM 790 C C . ALA A 1 102 ? -3.687 -17.602 -10.390 1.00 53.69 102 ALA A C 1
ATOM 792 O O . ALA A 1 102 ? -4.862 -17.385 -10.125 1.00 53.69 102 ALA A O 1
ATOM 793 N N . THR A 1 103 ? -2.717 -17.384 -9.492 1.00 66.31 103 THR A N 1
ATOM 794 C CA . THR A 1 103 ? -2.943 -17.116 -8.055 1.00 66.31 103 THR A CA 1
ATOM 795 C C . THR A 1 103 ? -3.947 -15.997 -7.764 1.00 66.31 103 THR A C 1
ATOM 797 O O . THR A 1 103 ? -4.755 -16.133 -6.851 1.00 66.31 103 THR A O 1
ATOM 800 N N . LEU A 1 104 ? -3.945 -14.914 -8.552 1.00 71.94 104 LEU A N 1
ATOM 801 C CA . LEU A 1 104 ? -4.902 -13.811 -8.393 1.00 71.94 104 LEU A CA 1
ATOM 802 C C . LEU A 1 104 ? -6.328 -14.192 -8.820 1.00 71.94 104 LEU A C 1
ATOM 804 O O . LEU A 1 104 ? -7.267 -13.936 -8.073 1.00 71.94 104 LEU A O 1
ATOM 808 N N . LYS A 1 105 ? -6.495 -14.846 -9.978 1.00 76.44 105 LYS A N 1
ATOM 809 C CA . LYS A 1 105 ? -7.812 -15.317 -10.448 1.00 76.44 105 LYS A CA 1
ATOM 810 C C . LYS A 1 105 ? -8.365 -16.409 -9.538 1.00 76.44 105 LYS A C 1
ATOM 812 O O . LYS A 1 105 ? -9.555 -16.415 -9.252 1.00 76.44 105 LYS A O 1
ATOM 817 N N . LEU A 1 106 ? -7.504 -17.304 -9.056 1.00 72.75 106 LEU A N 1
ATOM 818 C CA . LEU A 1 106 ? -7.857 -18.316 -8.068 1.00 72.75 106 LEU A CA 1
ATOM 819 C C . LEU A 1 106 ? -8.309 -17.671 -6.754 1.00 72.75 106 LEU A C 1
ATOM 821 O O . LEU A 1 106 ? -9.354 -18.036 -6.229 1.00 72.75 106 LEU A O 1
ATOM 825 N N . GLY A 1 107 ? -7.569 -16.674 -6.259 1.00 74.25 107 GLY A N 1
ATOM 826 C CA . GLY A 1 107 ? -7.966 -15.893 -5.089 1.00 74.25 107 GLY A CA 1
ATOM 827 C C . GLY A 1 107 ? -9.340 -15.248 -5.261 1.00 74.25 107 GLY A C 1
ATOM 828 O O . GLY A 1 107 ? -10.204 -15.414 -4.405 1.00 74.25 107 GLY A O 1
ATOM 829 N N . GLN A 1 108 ? -9.582 -14.594 -6.399 1.00 78.12 108 GLN A N 1
ATOM 830 C CA . GLN A 1 108 ? -10.883 -14.000 -6.720 1.00 78.12 108 GLN A CA 1
ATOM 831 C C . GLN A 1 108 ? -12.000 -15.039 -6.841 1.00 78.12 108 GLN A C 1
ATOM 833 O O . GLN A 1 108 ? -13.100 -14.801 -6.361 1.00 78.12 108 GLN A O 1
ATOM 838 N N . ALA A 1 109 ? -11.739 -16.203 -7.437 1.00 77.06 109 ALA A N 1
ATOM 839 C CA . ALA A 1 109 ? -12.732 -17.270 -7.529 1.00 77.06 109 ALA A CA 1
ATOM 840 C C . ALA A 1 109 ? -13.108 -17.823 -6.143 1.00 77.06 109 ALA A C 1
ATOM 842 O O . ALA A 1 109 ? -14.273 -18.113 -5.885 1.00 77.06 109 ALA A O 1
ATOM 843 N N . LEU A 1 110 ? -12.128 -17.944 -5.243 1.00 73.75 110 LEU A N 1
ATOM 844 C CA . LEU A 1 110 ? -12.327 -18.442 -3.879 1.00 73.75 110 LEU A CA 1
ATOM 845 C C . LEU A 1 110 ? -12.940 -17.391 -2.946 1.00 73.75 110 LEU A C 1
ATOM 847 O O . LEU A 1 110 ? -13.666 -17.744 -2.016 1.00 73.75 110 LEU A O 1
ATOM 851 N N . GLN A 1 111 ? -12.635 -16.115 -3.171 1.00 75.12 111 GLN A N 1
ATOM 852 C CA . GLN A 1 111 ? -13.086 -14.972 -2.380 1.00 75.12 111 GLN A CA 1
ATOM 853 C C . GLN A 1 111 ? -13.480 -13.826 -3.321 1.00 75.12 111 GLN A C 1
ATOM 855 O O . GLN A 1 111 ? -12.713 -12.867 -3.484 1.00 75.12 111 GLN A O 1
ATOM 860 N N . PRO A 1 112 ? -14.676 -13.903 -3.934 1.00 75.69 112 PRO A N 1
ATOM 861 C CA . PRO A 1 112 ? -15.132 -12.935 -4.937 1.00 75.69 112 PRO A CA 1
ATOM 862 C C . PRO A 1 112 ? -15.316 -11.527 -4.364 1.00 75.69 112 PRO A C 1
ATOM 864 O O . PRO A 1 112 ? -15.234 -10.541 -5.090 1.00 75.69 112 PRO A O 1
ATOM 867 N N . TYR A 1 113 ? -15.500 -11.430 -3.047 1.00 75.38 113 TYR A N 1
ATOM 868 C CA . TYR A 1 113 ? -15.599 -10.173 -2.312 1.00 75.38 113 TYR A CA 1
ATOM 869 C C . TYR A 1 113 ? -14.241 -9.658 -1.793 1.00 75.38 113 TYR A C 1
ATOM 871 O O . TYR A 1 113 ? -14.190 -8.650 -1.094 1.00 75.38 113 TYR A O 1
ATOM 879 N N . GLY A 1 114 ? -13.134 -10.346 -2.075 1.00 76.06 114 GLY A N 1
ATOM 880 C CA . GLY A 1 114 ? -11.800 -9.925 -1.650 1.00 76.06 114 GLY A CA 1
ATOM 881 C C . GLY A 1 114 ? -11.189 -8.888 -2.590 1.00 76.06 114 GLY A C 1
ATOM 882 O O . GLY A 1 114 ? -11.443 -8.909 -3.795 1.00 76.06 114 GLY A O 1
ATOM 883 N N . LEU A 1 115 ? -10.334 -8.016 -2.049 1.00 82.50 115 LEU A N 1
ATOM 884 C CA . LEU A 1 115 ? -9.454 -7.164 -2.846 1.00 82.50 115 LEU A CA 1
ATOM 885 C C . LEU A 1 115 ? -8.114 -7.864 -3.088 1.00 82.50 115 LEU A C 1
ATOM 887 O O . LEU A 1 115 ? -7.309 -8.047 -2.178 1.00 82.50 115 LEU A O 1
ATOM 891 N N . TRP A 1 116 ? -7.894 -8.247 -4.336 1.00 84.94 116 TRP A N 1
ATOM 892 C CA . TRP A 1 116 ? -6.796 -9.036 -4.858 1.00 84.94 116 TRP A CA 1
ATOM 893 C C . TRP A 1 116 ? -5.927 -8.211 -5.799 1.00 84.94 116 TRP A C 1
ATOM 895 O O . TRP A 1 116 ? -6.390 -7.619 -6.777 1.00 84.94 116 TRP A O 1
ATOM 905 N N . GLY A 1 117 ? -4.632 -8.246 -5.517 1.00 86.81 117 GLY A N 1
ATOM 906 C CA . GLY A 1 117 ? -3.601 -7.544 -6.257 1.00 86.81 117 GLY A CA 1
ATOM 907 C C . GLY A 1 117 ? -2.231 -7.880 -5.683 1.00 86.81 117 GLY A C 1
ATOM 908 O O . GLY A 1 117 ? -2.106 -8.468 -4.605 1.00 86.81 117 GLY A O 1
ATOM 909 N N . SER A 1 118 ? -1.188 -7.515 -6.417 1.00 87.25 118 SER A N 1
ATOM 910 C CA . SER A 1 118 ? 0.190 -7.782 -6.013 1.00 87.25 118 SER A CA 1
ATOM 911 C C . SER A 1 118 ? 0.743 -6.628 -5.179 1.00 87.25 118 SER A C 1
ATOM 913 O O . SER A 1 118 ? 0.787 -5.488 -5.639 1.00 87.25 118 SER A O 1
ATOM 915 N N . TYR A 1 119 ? 1.220 -6.928 -3.968 1.00 86.75 119 TYR A N 1
ATOM 916 C CA . TYR A 1 119 ? 1.942 -5.957 -3.141 1.00 86.75 119 TYR A CA 1
ATOM 917 C C . TYR A 1 119 ? 3.119 -5.341 -3.911 1.00 86.75 119 TYR A C 1
ATOM 919 O O . TYR A 1 119 ? 3.849 -6.054 -4.602 1.00 86.75 119 TYR A O 1
ATOM 927 N N . HIS A 1 120 ? 3.331 -4.034 -3.724 1.00 89.31 120 HIS A N 1
ATOM 928 C CA . HIS A 1 120 ? 4.374 -3.219 -4.354 1.00 89.31 120 HIS A CA 1
ATOM 929 C C . HIS A 1 120 ? 4.123 -2.882 -5.839 1.00 89.31 120 HIS A C 1
ATOM 931 O O . HIS A 1 120 ? 4.964 -2.226 -6.456 1.00 89.31 120 HIS A O 1
ATOM 937 N N . TYR A 1 121 ? 2.978 -3.268 -6.410 1.00 91.19 121 TYR A N 1
ATOM 938 C CA . TYR A 1 121 ? 2.644 -2.952 -7.799 1.00 91.19 121 TYR A CA 1
ATOM 939 C C . TYR A 1 121 ? 1.497 -1.925 -7.928 1.00 91.19 121 TYR A C 1
ATOM 941 O O . TYR A 1 121 ? 0.554 -1.966 -7.130 1.00 91.19 121 TYR A O 1
ATOM 949 N N . PRO A 1 122 ? 1.564 -1.025 -8.934 1.00 95.31 122 PRO A N 1
ATOM 950 C CA . PRO A 1 122 ? 2.661 -0.890 -9.901 1.00 95.31 122 PRO A CA 1
ATOM 951 C C . PRO A 1 122 ? 3.949 -0.338 -9.274 1.00 95.31 122 PRO A C 1
ATOM 953 O O . PRO A 1 122 ? 3.944 0.317 -8.230 1.00 95.31 122 PRO A O 1
ATOM 956 N N . ALA A 1 123 ? 5.077 -0.653 -9.909 1.00 94.19 123 ALA A N 1
ATOM 957 C CA . ALA A 1 123 ? 6.375 -0.131 -9.507 1.00 94.19 123 ALA A CA 1
ATOM 958 C C . ALA A 1 123 ? 6.612 1.247 -10.139 1.00 94.19 123 ALA A C 1
ATOM 960 O O . ALA A 1 123 ? 6.161 1.505 -11.243 1.00 94.19 123 ALA A O 1
ATOM 961 N N . CYS A 1 124 ? 7.378 2.112 -9.476 1.00 95.06 124 CYS A N 1
ATOM 962 C CA . CYS A 1 124 ? 7.757 3.426 -10.021 1.00 95.06 124 CYS A CA 1
ATOM 963 C C . CYS A 1 124 ? 9.267 3.531 -10.304 1.00 95.06 124 CYS A C 1
ATOM 965 O O . CYS A 1 124 ? 9.712 4.283 -11.164 1.00 95.06 124 CYS A O 1
ATOM 967 N N . GLY A 1 125 ? 10.095 2.765 -9.586 1.00 91.19 125 GLY A N 1
ATOM 968 C CA . GLY A 1 125 ? 11.556 2.811 -9.730 1.00 91.19 125 GLY A CA 1
ATOM 969 C C . GLY A 1 125 ? 12.226 4.073 -9.174 1.00 91.19 125 GLY A C 1
ATOM 970 O O . GLY A 1 125 ? 13.441 4.172 -9.251 1.00 91.19 125 GLY A O 1
ATOM 971 N N . ASN A 1 126 ? 11.485 5.006 -8.574 1.00 93.44 126 ASN A N 1
ATOM 972 C CA . ASN A 1 126 ? 11.983 6.280 -8.040 1.00 93.44 126 ASN A CA 1
ATOM 973 C C . ASN A 1 126 ? 12.733 6.162 -6.695 1.00 93.44 126 ASN A C 1
ATOM 975 O O . ASN A 1 126 ? 12.544 6.969 -5.790 1.00 93.44 126 ASN A O 1
ATOM 979 N N . SER A 1 127 ? 13.550 5.129 -6.511 1.00 88.12 127 SER A N 1
ATOM 980 C CA . SER A 1 127 ? 14.283 4.922 -5.259 1.00 88.12 127 SER A CA 1
ATOM 981 C C . SER A 1 127 ? 15.401 5.953 -5.069 1.00 88.12 127 SER A C 1
ATOM 983 O O . SER A 1 127 ? 16.043 6.403 -6.017 1.00 88.12 127 SER A O 1
ATOM 985 N N . TRP A 1 128 ? 15.670 6.304 -3.812 1.00 84.25 128 TRP A N 1
ATOM 986 C CA . TRP A 1 128 ? 16.763 7.205 -3.452 1.00 84.25 128 TRP A CA 1
ATOM 987 C C . TRP A 1 128 ? 18.096 6.457 -3.330 1.00 84.25 128 TRP A C 1
ATOM 989 O O . TRP A 1 128 ? 18.218 5.519 -2.540 1.00 84.25 128 TRP A O 1
ATOM 999 N N . HIS A 1 129 ? 19.115 6.917 -4.063 1.00 82.50 129 HIS A N 1
ATOM 1000 C CA . HIS A 1 129 ? 20.444 6.290 -4.125 1.00 82.50 129 HIS A CA 1
ATOM 1001 C C . HIS A 1 129 ? 21.591 7.196 -3.630 1.00 82.50 129 HIS A C 1
ATOM 1003 O O . HIS A 1 129 ? 22.740 6.995 -4.004 1.00 82.50 129 HIS A O 1
ATOM 1009 N N . ASN A 1 130 ? 21.310 8.180 -2.761 1.00 72.12 130 ASN A N 1
ATOM 1010 C CA . ASN A 1 130 ? 22.299 9.079 -2.128 1.00 72.12 130 ASN A CA 1
ATOM 1011 C C . ASN A 1 130 ? 23.202 9.895 -3.089 1.00 72.12 130 ASN A C 1
ATOM 1013 O O . ASN A 1 130 ? 24.183 10.474 -2.631 1.00 72.12 130 ASN A O 1
ATOM 1017 N N . MET A 1 131 ? 22.902 9.954 -4.394 1.00 63.38 131 MET A N 1
ATOM 1018 C CA . MET A 1 131 ? 23.801 10.518 -5.421 1.00 63.38 131 MET A CA 1
ATOM 1019 C C . MET A 1 131 ? 23.085 11.367 -6.484 1.00 63.38 131 MET A C 1
ATOM 1021 O O . MET A 1 131 ? 23.451 11.331 -7.654 1.00 63.38 131 MET A O 1
ATOM 1025 N N . ALA A 1 132 ? 22.055 12.132 -6.123 1.00 66.94 132 ALA A N 1
ATOM 1026 C CA . ALA A 1 132 ? 21.374 12.971 -7.108 1.00 66.94 132 ALA A CA 1
ATOM 1027 C C . ALA A 1 132 ? 21.197 14.403 -6.602 1.00 66.94 132 ALA A C 1
ATOM 1029 O O . ALA A 1 132 ? 20.338 14.678 -5.768 1.00 66.94 132 ALA A O 1
ATOM 1030 N N . SER A 1 133 ? 21.979 15.323 -7.173 1.00 67.25 133 SER A N 1
ATOM 1031 C CA . SER A 1 133 ? 21.679 16.761 -7.166 1.00 67.25 133 SER A CA 1
ATOM 1032 C C . SER A 1 133 ? 20.399 17.094 -7.948 1.00 67.25 133 SER A C 1
ATOM 1034 O O . SER A 1 133 ? 19.868 18.185 -7.796 1.00 67.25 133 SER A O 1
ATOM 1036 N N . ASN A 1 134 ? 19.884 16.153 -8.751 1.00 82.56 134 ASN A N 1
ATOM 1037 C CA . ASN A 1 134 ? 18.729 16.325 -9.636 1.00 82.56 134 ASN A CA 1
ATOM 1038 C C . ASN A 1 134 ? 17.617 15.285 -9.381 1.00 82.56 134 ASN A C 1
ATOM 1040 O O . ASN A 1 134 ? 17.025 14.737 -10.309 1.00 82.56 134 ASN A O 1
ATOM 1044 N N . TYR A 1 135 ? 17.384 14.921 -8.119 1.00 90.38 135 TYR A N 1
ATOM 1045 C CA . TYR A 1 135 ? 16.309 13.991 -7.782 1.00 90.38 135 TYR A CA 1
ATOM 1046 C C . TYR A 1 135 ? 14.949 14.692 -7.843 1.00 90.38 135 TYR A C 1
ATOM 1048 O O . TYR A 1 135 ? 14.687 15.614 -7.078 1.00 90.38 135 TYR A O 1
ATOM 1056 N N . THR A 1 136 ? 14.067 14.222 -8.723 1.00 91.94 136 THR A N 1
ATOM 1057 C CA . THR A 1 136 ? 12.734 14.811 -8.934 1.00 91.94 136 THR A CA 1
ATOM 1058 C C . THR A 1 136 ? 11.598 13.963 -8.359 1.00 91.94 136 THR A C 1
ATOM 1060 O O . THR A 1 136 ? 10.453 14.403 -8.333 1.00 91.94 136 THR A O 1
ATOM 1063 N N . GLY A 1 137 ? 11.885 12.726 -7.942 1.00 93.62 137 GLY A N 1
ATOM 1064 C CA . GLY A 1 137 ? 10.879 11.753 -7.511 1.00 93.62 137 GLY A CA 1
ATOM 1065 C C . GLY A 1 137 ? 10.091 11.080 -8.640 1.00 93.62 137 GLY A C 1
ATOM 1066 O O . GLY A 1 137 ? 9.306 10.185 -8.333 1.00 93.62 137 GLY A O 1
ATOM 1067 N N . HIS A 1 138 ? 10.314 11.448 -9.908 1.00 95.75 138 HIS A N 1
ATOM 1068 C CA . HIS A 1 138 ? 9.619 10.850 -11.051 1.00 95.75 138 HIS A CA 1
ATOM 1069 C C . HIS A 1 138 ? 9.928 9.359 -11.193 1.00 95.75 138 HIS A C 1
ATOM 1071 O O . HIS A 1 138 ? 11.039 8.900 -10.905 1.00 95.75 138 HIS A O 1
ATOM 1077 N N . CYS A 1 139 ? 8.948 8.606 -11.688 1.00 95.88 139 CYS A N 1
ATOM 1078 C CA . CYS A 1 139 ? 9.160 7.213 -12.045 1.00 95.88 139 CYS A CA 1
ATOM 1079 C C . CYS A 1 139 ? 10.148 7.086 -13.209 1.00 95.88 139 CYS A C 1
ATOM 1081 O O . CYS A 1 139 ? 10.169 7.904 -14.129 1.00 95.88 139 CYS A O 1
ATOM 1083 N N . HIS A 1 140 ? 10.962 6.032 -13.195 1.00 94.38 140 HIS A N 1
ATOM 1084 C CA . HIS A 1 140 ? 11.858 5.751 -14.314 1.00 94.38 140 HIS A CA 1
ATOM 1085 C C . HIS A 1 140 ? 11.043 5.381 -15.557 1.00 94.38 140 HIS A C 1
ATOM 1087 O O . HIS A 1 140 ? 10.238 4.454 -15.510 1.00 94.38 140 HIS A O 1
ATOM 1093 N N . ALA A 1 141 ? 11.311 6.033 -16.692 1.00 94.75 141 ALA A N 1
ATOM 1094 C CA . ALA A 1 141 ? 10.579 5.806 -17.944 1.00 94.75 141 ALA A CA 1
ATOM 1095 C C . ALA A 1 141 ? 10.556 4.328 -18.381 1.00 94.75 141 ALA A C 1
ATOM 1097 O O . ALA A 1 141 ? 9.531 3.828 -18.829 1.00 94.75 141 ALA A O 1
ATOM 1098 N N . VAL A 1 142 ? 11.658 3.596 -18.177 1.00 93.69 142 VAL A N 1
ATOM 1099 C CA . VAL A 1 142 ? 11.734 2.151 -18.467 1.00 93.69 142 VAL A CA 1
ATOM 1100 C C . VAL A 1 142 ? 10.717 1.354 -17.642 1.00 93.69 142 VAL A C 1
ATOM 1102 O O . VAL A 1 142 ? 10.119 0.409 -18.149 1.00 93.69 142 VAL A O 1
ATOM 1105 N N . ILE A 1 143 ? 10.492 1.751 -16.386 1.00 94.25 143 ILE A N 1
ATOM 1106 C CA . ILE A 1 143 ? 9.518 1.109 -15.499 1.00 94.25 143 ILE A CA 1
ATOM 1107 C C . ILE A 1 143 ? 8.091 1.423 -15.951 1.00 94.25 143 ILE A C 1
ATOM 1109 O O . ILE A 1 143 ? 7.276 0.509 -16.000 1.00 94.25 143 ILE A O 1
ATOM 1113 N N . LEU A 1 144 ? 7.808 2.662 -16.364 1.00 94.88 144 LEU A N 1
ATOM 1114 C CA . LEU A 1 144 ? 6.501 3.051 -16.915 1.00 94.88 144 LEU A CA 1
ATOM 1115 C C . LEU A 1 144 ? 6.151 2.241 -18.176 1.00 94.88 144 LEU A C 1
ATOM 1117 O O . LEU A 1 144 ? 5.062 1.672 -18.295 1.00 94.88 144 LEU A O 1
ATOM 1121 N N . THR A 1 145 ? 7.109 2.106 -19.098 1.00 94.38 145 THR A N 1
ATOM 1122 C CA . THR A 1 145 ? 6.945 1.271 -20.297 1.00 94.38 145 THR A CA 1
ATOM 1123 C C . THR A 1 145 ? 6.706 -0.191 -19.927 1.00 94.38 145 THR A C 1
ATOM 1125 O O . THR A 1 145 ? 5.858 -0.853 -20.525 1.00 94.38 145 THR A O 1
ATOM 1128 N N . HIS A 1 146 ? 7.413 -0.706 -18.918 1.00 93.12 146 HIS A N 1
ATOM 1129 C CA . HIS A 1 146 ? 7.201 -2.068 -18.441 1.00 93.12 146 HIS A CA 1
ATOM 1130 C C . HIS A 1 146 ? 5.812 -2.251 -17.814 1.00 93.12 146 HIS A C 1
ATOM 1132 O O . HIS A 1 146 ? 5.123 -3.212 -18.142 1.00 93.12 146 HIS A O 1
ATOM 1138 N N . ASN A 1 147 ? 5.349 -1.310 -16.988 1.00 94.00 147 ASN A N 1
ATOM 1139 C CA . ASN A 1 147 ? 4.007 -1.356 -16.406 1.00 94.00 147 ASN A CA 1
ATOM 1140 C C . ASN A 1 147 ? 2.914 -1.347 -17.481 1.00 94.00 147 ASN A C 1
ATOM 1142 O O . ASN A 1 147 ? 1.918 -2.054 -17.342 1.00 94.00 147 ASN A O 1
ATOM 1146 N N . THR A 1 148 ? 3.124 -0.636 -18.591 1.00 90.50 148 THR A N 1
ATOM 1147 C CA . THR A 1 148 ? 2.207 -0.665 -19.745 1.00 90.50 148 THR A CA 1
ATOM 1148 C C . THR A 1 148 ? 2.095 -2.077 -20.343 1.00 90.50 148 THR A C 1
ATOM 1150 O O . THR A 1 148 ? 1.009 -2.524 -20.707 1.00 90.50 148 THR A O 1
ATOM 1153 N N . GLN A 1 149 ? 3.197 -2.834 -20.379 1.00 91.69 149 GLN A N 1
ATOM 1154 C CA . GLN A 1 149 ? 3.218 -4.227 -20.854 1.00 91.69 149 GLN A CA 1
ATOM 1155 C C . GLN A 1 149 ? 2.595 -5.218 -19.854 1.00 91.69 149 GLN A C 1
ATOM 1157 O O . GLN A 1 149 ? 2.237 -6.337 -20.222 1.00 91.69 149 GLN A O 1
ATOM 1162 N N . LEU A 1 150 ? 2.422 -4.814 -18.593 1.00 91.06 150 LEU A N 1
ATOM 1163 C CA . LEU A 1 150 ? 1.799 -5.614 -17.537 1.00 91.06 150 LEU A CA 1
ATOM 1164 C C . LEU A 1 150 ? 0.268 -5.469 -17.490 1.00 91.06 150 LEU A C 1
ATOM 1166 O O . LEU A 1 150 ? -0.343 -5.839 -16.491 1.00 91.06 150 LEU A O 1
ATOM 1170 N N . HIS A 1 151 ? -0.377 -5.009 -18.569 1.00 88.44 151 HIS A N 1
ATOM 1171 C CA . HIS A 1 151 ? -1.841 -4.880 -18.644 1.00 88.44 151 HIS A CA 1
ATOM 1172 C C . HIS A 1 151 ? -2.593 -6.138 -18.175 1.00 88.44 151 HIS A C 1
ATOM 1174 O O . HIS A 1 151 ? -3.607 -6.044 -17.489 1.00 88.44 151 HIS A O 1
ATOM 1180 N N . TRP A 1 152 ? -2.073 -7.329 -18.487 1.00 87.75 152 TRP A N 1
ATOM 1181 C CA . TRP A 1 152 ? -2.652 -8.603 -18.051 1.00 87.75 152 TRP A CA 1
ATOM 1182 C C . TRP A 1 152 ? -2.738 -8.742 -16.521 1.00 87.75 152 TRP A C 1
ATOM 1184 O O . TRP A 1 152 ? -3.679 -9.360 -16.019 1.00 87.75 152 TRP A O 1
ATOM 1194 N N . LEU A 1 153 ? -1.782 -8.176 -15.777 1.00 88.88 153 LEU A N 1
ATOM 1195 C CA . LEU A 1 153 ? -1.741 -8.211 -14.316 1.00 88.88 153 LEU A CA 1
ATOM 1196 C C . LEU A 1 153 ? -2.801 -7.276 -13.736 1.00 88.88 153 LEU A C 1
ATOM 1198 O O . LEU A 1 153 ? -3.526 -7.660 -12.818 1.00 88.88 153 LEU A O 1
ATOM 1202 N N . TRP A 1 154 ? -2.923 -6.079 -14.309 1.00 89.94 154 TRP A N 1
ATOM 1203 C CA . TRP A 1 154 ? -3.904 -5.074 -13.903 1.00 89.94 154 TRP A CA 1
ATOM 1204 C C . TRP A 1 154 ? -5.325 -5.568 -14.175 1.00 89.94 154 TRP A C 1
ATOM 1206 O O . TRP A 1 154 ? -6.137 -5.596 -13.261 1.00 89.94 154 TRP A O 1
ATOM 1216 N N . ALA A 1 155 ? -5.578 -6.095 -15.377 1.00 87.12 155 ALA A N 1
ATOM 1217 C CA . ALA A 1 155 ? -6.869 -6.665 -15.768 1.00 87.12 155 ALA A CA 1
ATOM 1218 C C . ALA A 1 155 ? -7.245 -7.933 -14.974 1.00 87.12 155 ALA A C 1
ATOM 1220 O O . ALA A 1 155 ? -8.407 -8.332 -14.921 1.00 87.12 155 ALA A O 1
ATOM 1221 N N . THR A 1 156 ? -6.265 -8.592 -14.356 1.00 85.94 156 THR A N 1
ATOM 1222 C CA . THR A 1 156 ? -6.506 -9.722 -13.450 1.00 85.94 156 THR A CA 1
ATOM 1223 C C . THR A 1 156 ? -6.693 -9.272 -11.996 1.00 85.94 156 THR A C 1
ATOM 1225 O O . THR A 1 156 ? -7.204 -10.037 -11.187 1.00 85.94 156 THR A O 1
ATOM 1228 N N . SER A 1 157 ? -6.292 -8.055 -11.636 1.00 87.19 157 SER A N 1
ATOM 1229 C CA . SER A 1 157 ? -6.440 -7.511 -10.283 1.00 87.19 157 SER A CA 1
ATOM 1230 C C . SER A 1 157 ? -7.796 -6.820 -10.123 1.00 87.19 157 SER A C 1
ATOM 1232 O O . SER A 1 157 ? -8.404 -6.396 -11.100 1.00 87.19 157 SER A O 1
ATOM 1234 N N . ASN A 1 158 ? -8.269 -6.681 -8.884 1.00 85.81 158 ASN A N 1
ATOM 1235 C CA . ASN A 1 158 ? -9.428 -5.838 -8.555 1.00 85.81 158 ASN A CA 1
ATOM 1236 C C . ASN A 1 158 ? -9.086 -4.759 -7.500 1.00 85.81 158 ASN A C 1
ATOM 1238 O O . ASN A 1 158 ? -9.976 -4.063 -7.020 1.00 85.81 158 ASN A O 1
ATOM 1242 N N . ALA A 1 159 ? -7.798 -4.609 -7.166 1.00 88.19 159 ALA A N 1
ATOM 1243 C CA . ALA A 1 159 ? -7.205 -3.499 -6.421 1.00 88.19 159 ALA A CA 1
ATOM 1244 C C . ALA A 1 159 ? -5.707 -3.368 -6.749 1.00 88.19 159 ALA A C 1
ATOM 1246 O O . ALA A 1 159 ? -5.061 -4.335 -7.159 1.00 88.19 159 ALA A O 1
ATOM 1247 N N . LEU A 1 160 ? -5.145 -2.181 -6.518 1.00 92.12 160 LEU A N 1
ATOM 1248 C CA . LEU A 1 160 ? -3.714 -1.898 -6.642 1.00 92.12 160 LEU A CA 1
ATOM 1249 C C . LEU A 1 160 ? -3.096 -1.621 -5.270 1.00 92.12 160 LEU A C 1
ATOM 1251 O O . LEU A 1 160 ? -3.700 -0.947 -4.436 1.00 92.12 160 LEU A O 1
ATOM 1255 N N . PHE A 1 161 ? -1.869 -2.101 -5.056 1.00 93.06 161 PHE A N 1
ATOM 1256 C CA . PHE A 1 161 ? -1.192 -2.049 -3.757 1.00 93.06 161 PHE A CA 1
ATOM 1257 C C . PHE A 1 161 ? 0.232 -1.477 -3.860 1.00 93.06 161 PHE A C 1
ATOM 1259 O O . PHE A 1 161 ? 1.205 -2.171 -3.526 1.00 93.06 161 PHE A O 1
ATOM 1266 N N . PRO A 1 162 ? 0.402 -0.218 -4.309 1.00 95.69 162 PRO A N 1
ATOM 1267 C CA . PRO A 1 162 ? 1.720 0.398 -4.376 1.00 95.69 162 PRO A CA 1
ATOM 1268 C C . PRO A 1 162 ? 2.304 0.547 -2.964 1.00 95.69 162 PRO A C 1
ATOM 1270 O O . PRO A 1 162 ? 1.619 0.929 -2.016 1.00 95.69 162 PRO A O 1
ATOM 1273 N N . SER A 1 163 ? 3.597 0.271 -2.805 1.00 93.75 163 SER A N 1
ATOM 1274 C CA . SER A 1 163 ? 4.313 0.618 -1.570 1.00 93.75 163 SER A CA 1
ATOM 1275 C C . SER A 1 163 ? 4.737 2.077 -1.644 1.00 93.75 163 SER A C 1
ATOM 1277 O O . SER A 1 163 ? 5.333 2.451 -2.643 1.00 93.75 163 SER A O 1
ATOM 1279 N N . ILE A 1 164 ? 4.485 2.887 -0.621 1.00 94.81 164 ILE A N 1
ATOM 1280 C CA . ILE A 1 164 ? 4.940 4.286 -0.520 1.00 94.81 164 ILE A CA 1
ATOM 1281 C C . ILE A 1 164 ? 5.906 4.474 0.655 1.00 94.81 164 ILE A C 1
ATOM 1283 O O . ILE A 1 164 ? 5.995 5.542 1.257 1.00 94.81 164 ILE A O 1
ATOM 1287 N N . TYR A 1 165 ? 6.630 3.411 1.007 1.00 91.69 165 TYR A N 1
ATOM 1288 C CA . TYR A 1 165 ? 7.592 3.440 2.102 1.00 91.69 165 TYR A CA 1
ATOM 1289 C C . TYR A 1 165 ? 8.735 4.387 1.758 1.00 91.69 165 TYR A C 1
ATOM 1291 O O . TYR A 1 165 ? 9.397 4.227 0.731 1.00 91.69 165 TYR A O 1
ATOM 1299 N N . LEU A 1 166 ? 8.973 5.363 2.630 1.00 89.94 166 LEU A N 1
ATOM 1300 C CA . LEU A 1 166 ? 10.050 6.322 2.440 1.00 89.94 166 LEU A CA 1
ATOM 1301 C C . LEU A 1 166 ? 11.408 5.609 2.561 1.00 89.94 166 LEU A C 1
ATOM 1303 O O . LEU A 1 166 ? 11.670 4.959 3.582 1.00 89.94 166 LEU A O 1
ATOM 1307 N N . PRO A 1 167 ? 12.292 5.725 1.553 1.00 86.81 167 PRO A N 1
ATOM 1308 C CA . PRO A 1 167 ? 13.622 5.147 1.619 1.00 86.81 167 PRO A CA 1
ATOM 1309 C C . PRO A 1 167 ? 14.434 5.703 2.800 1.00 86.81 167 PRO A C 1
ATOM 1311 O O . PRO A 1 167 ? 14.296 6.881 3.151 1.00 86.81 167 PRO A O 1
ATOM 1314 N N . PRO A 1 168 ? 15.350 4.898 3.375 1.00 82.81 168 PRO A N 1
ATOM 1315 C CA . PRO A 1 168 ? 16.346 5.411 4.306 1.00 82.81 168 PRO A CA 1
ATOM 1316 C C . PRO A 1 168 ? 17.040 6.651 3.749 1.00 82.81 168 PRO A C 1
ATOM 1318 O O . PRO A 1 168 ? 17.531 6.621 2.623 1.00 82.81 168 PRO A O 1
ATOM 1321 N N . ARG A 1 169 ? 17.166 7.698 4.573 1.00 84.12 169 ARG A N 1
ATOM 1322 C CA . ARG A 1 169 ? 17.940 8.913 4.257 1.00 84.12 169 ARG A CA 1
ATOM 1323 C C . ARG A 1 169 ? 17.400 9.746 3.089 1.00 84.12 169 ARG A C 1
ATOM 1325 O O . ARG A 1 169 ? 18.092 10.671 2.677 1.00 84.12 169 ARG A O 1
ATOM 1332 N N . LEU A 1 170 ? 16.193 9.470 2.583 1.00 88.38 170 LEU A N 1
ATOM 1333 C CA . LEU A 1 170 ? 15.538 10.377 1.643 1.00 88.38 170 LEU A CA 1
ATOM 1334 C C . LEU A 1 170 ? 15.307 11.732 2.344 1.00 88.38 170 LEU A C 1
ATOM 1336 O O . LEU A 1 170 ? 14.643 11.751 3.388 1.00 88.38 170 LEU A O 1
ATOM 1340 N N . PRO A 1 171 ? 15.828 12.853 1.810 1.00 90.31 171 PRO A N 1
ATOM 1341 C CA . PRO A 1 171 ? 15.610 14.165 2.409 1.00 90.31 171 PRO A CA 1
ATOM 1342 C C . PRO A 1 171 ? 14.115 14.527 2.480 1.00 90.31 171 PRO A C 1
ATOM 1344 O O . PRO A 1 171 ? 13.401 14.278 1.505 1.00 90.31 171 PRO A O 1
ATOM 1347 N N . PRO A 1 172 ? 13.637 15.162 3.572 1.00 90.88 172 PRO A N 1
ATOM 1348 C CA . PRO A 1 172 ? 12.232 15.558 3.724 1.00 90.88 172 PRO A CA 1
ATOM 1349 C C . PRO A 1 172 ? 11.672 16.378 2.557 1.00 90.88 172 PRO A C 1
ATOM 1351 O O . PRO A 1 172 ? 10.521 16.185 2.174 1.00 90.88 172 PRO A O 1
ATOM 1354 N N . ALA A 1 173 ? 12.508 17.213 1.929 1.00 92.12 173 ALA A N 1
ATOM 1355 C CA . ALA A 1 173 ? 12.153 18.011 0.752 1.00 92.12 173 ALA A CA 1
ATOM 1356 C C . ALA A 1 173 ? 11.619 17.178 -0.430 1.00 92.12 173 ALA A C 1
ATOM 1358 O O . ALA A 1 173 ? 10.911 17.700 -1.284 1.00 92.12 173 ALA A O 1
ATOM 1359 N N . TYR A 1 174 ? 11.930 15.880 -0.474 1.00 92.81 174 TYR A N 1
ATOM 1360 C CA . TYR A 1 174 ? 11.541 14.988 -1.559 1.00 92.81 174 TYR A CA 1
ATOM 1361 C C . TYR A 1 174 ? 10.500 13.933 -1.162 1.00 92.81 174 TYR A C 1
ATOM 1363 O O . TYR A 1 174 ? 10.118 13.116 -2.002 1.00 92.81 174 TYR A O 1
ATOM 1371 N N . HIS A 1 175 ? 10.030 13.915 0.092 1.00 93.50 175 HIS A N 1
ATOM 1372 C CA . HIS A 1 175 ? 9.061 12.912 0.565 1.00 93.50 175 HIS A CA 1
ATOM 1373 C C . HIS A 1 175 ? 7.754 12.985 -0.219 1.00 93.50 175 HIS A C 1
ATOM 1375 O O . HIS A 1 175 ? 7.272 11.963 -0.702 1.00 93.50 175 HIS A O 1
ATOM 1381 N N . GLN A 1 176 ? 7.223 14.195 -0.407 1.00 95.31 176 GLN A N 1
ATOM 1382 C CA . GLN A 1 176 ? 5.989 14.401 -1.159 1.00 95.31 176 GLN A CA 1
ATOM 1383 C C . GLN A 1 176 ? 6.142 13.957 -2.615 1.00 95.31 176 GLN A C 1
ATOM 1385 O O . GLN A 1 176 ? 5.335 13.164 -3.087 1.00 95.31 176 GLN A O 1
ATOM 1390 N N . ALA A 1 177 ? 7.195 14.404 -3.306 1.00 95.62 177 ALA A N 1
ATOM 1391 C CA . ALA A 1 177 ? 7.438 14.035 -4.700 1.00 95.62 177 ALA A CA 1
ATOM 1392 C C . ALA A 1 177 ? 7.623 12.518 -4.874 1.00 95.62 177 ALA A C 1
ATOM 1394 O O . ALA A 1 177 ? 7.124 11.943 -5.837 1.00 95.62 177 ALA A O 1
ATOM 1395 N N . PHE A 1 178 ? 8.296 11.848 -3.932 1.00 95.88 178 PHE A N 1
ATOM 1396 C CA . PHE A 1 178 ? 8.446 10.393 -3.956 1.00 95.88 178 PHE A CA 1
ATOM 1397 C C . PHE A 1 178 ? 7.101 9.664 -3.862 1.00 95.88 178 PHE A C 1
ATOM 1399 O O . PHE A 1 178 ? 6.868 8.719 -4.614 1.00 95.88 178 PHE A O 1
ATOM 1406 N N . VAL A 1 179 ? 6.224 10.082 -2.943 1.00 96.81 179 VAL A N 1
ATOM 1407 C CA . VAL A 1 179 ? 4.904 9.460 -2.758 1.00 96.81 179 VAL A CA 1
ATOM 1408 C C . VAL A 1 179 ? 3.977 9.786 -3.929 1.00 96.81 179 VAL A C 1
ATOM 1410 O O . VAL A 1 179 ? 3.315 8.884 -4.435 1.00 96.81 179 VAL A O 1
ATOM 1413 N N . LEU A 1 180 ? 3.974 11.043 -4.384 1.00 97.75 180 LEU A N 1
ATOM 1414 C CA . LEU A 1 180 ? 3.113 11.543 -5.454 1.00 97.75 180 LEU A CA 1
ATOM 1415 C C . LEU A 1 180 ? 3.235 10.695 -6.722 1.00 97.75 180 LEU A C 1
ATOM 1417 O O . LEU A 1 180 ? 2.261 10.064 -7.112 1.00 97.75 180 LEU A O 1
ATOM 1421 N N . HIS A 1 181 ? 4.434 10.579 -7.295 1.00 98.06 181 HIS A N 1
ATOM 1422 C CA . HIS A 1 181 ? 4.616 9.866 -8.566 1.00 98.06 181 HIS A CA 1
ATOM 1423 C C . HIS A 1 181 ? 4.295 8.366 -8.470 1.00 98.06 181 HIS A C 1
ATOM 1425 O O . HIS A 1 181 ? 3.908 7.740 -9.453 1.00 98.06 181 HIS A O 1
ATOM 1431 N N . ARG A 1 182 ? 4.414 7.764 -7.279 1.00 98.12 182 ARG A N 1
ATOM 1432 C CA . ARG A 1 182 ? 4.028 6.359 -7.056 1.00 98.12 182 ARG A CA 1
ATOM 1433 C C . ARG A 1 182 ? 2.515 6.178 -7.056 1.00 98.12 182 ARG A C 1
ATOM 1435 O O . ARG A 1 182 ? 2.033 5.149 -7.520 1.00 98.12 182 ARG A O 1
ATOM 1442 N N . LEU A 1 183 ? 1.783 7.155 -6.523 1.00 97.62 183 LEU A N 1
ATOM 1443 C CA . LEU A 1 183 ? 0.324 7.170 -6.569 1.00 97.62 183 LEU A CA 1
ATOM 1444 C C . LEU A 1 183 ? -0.176 7.529 -7.968 1.00 97.62 183 LEU A C 1
ATOM 1446 O O . LEU A 1 183 ? -1.078 6.862 -8.457 1.00 97.62 183 LEU A O 1
ATOM 1450 N N . GLU A 1 184 ? 0.434 8.511 -8.634 1.00 97.38 184 GLU A N 1
ATOM 1451 C CA . GLU A 1 184 ? 0.114 8.865 -10.022 1.00 97.38 184 GLU A CA 1
ATOM 1452 C C . GLU A 1 184 ? 0.259 7.660 -10.949 1.00 97.38 184 GLU A C 1
ATOM 1454 O O . GLU A 1 184 ? -0.659 7.378 -11.711 1.00 97.38 184 GLU A O 1
ATOM 1459 N N . GLU A 1 185 ? 1.338 6.882 -10.825 1.00 97.50 185 GLU A N 1
ATOM 1460 C CA . GLU A 1 185 ? 1.495 5.670 -11.631 1.00 97.50 185 GLU A CA 1
ATOM 1461 C C . GLU A 1 185 ? 0.470 4.580 -11.274 1.00 97.50 185 GLU A C 1
ATOM 1463 O O . GLU A 1 185 ? -0.014 3.864 -12.151 1.00 97.50 185 GLU A O 1
ATOM 1468 N N . ALA A 1 186 ? 0.070 4.468 -10.003 1.00 96.12 186 ALA A N 1
ATOM 1469 C CA . ALA A 1 186 ? -1.031 3.586 -9.615 1.00 96.12 186 ALA A CA 1
ATOM 1470 C C . ALA A 1 186 ? -2.353 3.999 -10.271 1.00 96.12 186 ALA A C 1
ATOM 1472 O O . ALA A 1 186 ? -3.054 3.154 -10.823 1.00 96.12 186 ALA A O 1
ATOM 1473 N N . PHE A 1 187 ? -2.673 5.291 -10.269 1.00 95.00 187 PHE A N 1
ATOM 1474 C CA . PHE A 1 187 ? -3.874 5.803 -10.925 1.00 95.00 187 PHE A CA 1
ATOM 1475 C C . PHE A 1 187 ? -3.792 5.745 -12.452 1.00 95.00 187 PHE A C 1
ATOM 1477 O O . PHE A 1 187 ? -4.817 5.551 -13.097 1.00 95.00 187 PHE A O 1
ATOM 1484 N N . HIS A 1 188 ? -2.596 5.841 -13.030 1.00 94.12 188 HIS A N 1
ATOM 1485 C CA . HIS A 1 188 ? -2.379 5.704 -14.465 1.00 94.12 188 HIS A CA 1
ATOM 1486 C C . HIS A 1 188 ? -2.727 4.295 -14.969 1.00 94.12 188 HIS A C 1
ATOM 1488 O O . HIS A 1 188 ? -3.382 4.168 -16.001 1.00 94.12 188 HIS A O 1
ATOM 1494 N N . VAL A 1 189 ? -2.368 3.236 -14.229 1.00 93.81 189 VAL A N 1
ATOM 1495 C CA . VAL A 1 189 ? -2.686 1.844 -14.619 1.00 93.81 189 VAL A CA 1
ATOM 1496 C C . VAL A 1 189 ? -4.054 1.351 -14.123 1.00 93.81 189 VAL A C 1
ATOM 1498 O O . VAL A 1 189 ? -4.529 0.304 -14.563 1.00 93.81 189 VAL A O 1
ATOM 1501 N N . ALA A 1 190 ? -4.713 2.090 -13.224 1.00 92.19 190 ALA A N 1
ATOM 1502 C CA . ALA A 1 190 ? -6.020 1.738 -12.659 1.00 92.19 190 ALA A CA 1
ATOM 1503 C C . ALA A 1 190 ? -7.171 1.535 -13.673 1.00 92.19 190 ALA A C 1
ATOM 1505 O O . ALA A 1 190 ? -8.065 0.744 -13.367 1.00 92.19 190 ALA A O 1
ATOM 1506 N N . PRO A 1 191 ? -7.202 2.179 -14.859 1.00 89.69 191 PRO A N 1
ATOM 1507 C CA . PRO A 1 191 ? -8.255 1.966 -15.858 1.00 89.69 191 PRO A CA 1
ATOM 1508 C C . PRO A 1 191 ? -8.188 0.635 -16.631 1.00 89.69 191 PRO A C 1
ATOM 1510 O O . PRO A 1 191 ? -8.903 0.478 -17.619 1.00 89.69 191 PRO A O 1
ATOM 1513 N N . ALA A 1 192 ? -7.331 -0.316 -16.251 1.00 77.06 192 ALA A N 1
ATOM 1514 C CA . ALA A 1 192 ? -7.069 -1.523 -17.035 1.00 77.06 192 ALA A CA 1
ATOM 1515 C C . ALA A 1 192 ? -8.282 -2.472 -17.172 1.00 77.06 192 ALA A C 1
ATOM 1517 O O . ALA A 1 192 ? -8.483 -3.387 -16.375 1.00 77.06 192 ALA A O 1
ATOM 1518 N N . GLY A 1 193 ? -9.058 -2.287 -18.243 1.00 59.22 193 GLY A N 1
ATOM 1519 C CA . GLY A 1 193 ? -9.927 -3.309 -18.836 1.00 59.22 193 GLY A CA 1
ATOM 1520 C C . GLY A 1 193 ? -11.303 -3.537 -18.196 1.00 59.22 193 GLY A C 1
ATOM 1521 O O . GLY A 1 193 ? -12.033 -4.394 -18.690 1.00 59.22 193 GLY A O 1
ATOM 1522 N N . TYR A 1 194 ? -11.693 -2.789 -17.158 1.00 63.91 194 TYR A N 1
ATOM 1523 C CA . TYR A 1 194 ? -13.014 -2.901 -16.516 1.00 63.91 194 TYR A CA 1
ATOM 1524 C C . TYR A 1 194 ? -13.884 -1.652 -16.707 1.00 63.91 194 TYR A C 1
ATOM 1526 O O . TYR A 1 194 ? -13.393 -0.554 -16.945 1.00 63.91 194 TYR A O 1
ATOM 1534 N N . ALA A 1 195 ? -15.199 -1.811 -16.515 1.00 61.19 195 ALA A N 1
ATOM 1535 C CA . ALA A 1 195 ? -16.183 -0.723 -16.517 1.00 61.19 195 ALA A CA 1
ATOM 1536 C C . ALA A 1 195 ? -16.002 0.305 -15.372 1.00 61.19 195 ALA A C 1
ATOM 1538 O O . ALA A 1 195 ? -16.746 1.282 -15.308 1.00 61.19 195 ALA A O 1
ATOM 1539 N N . ARG A 1 196 ? -15.065 0.079 -14.438 1.00 68.75 196 ARG A N 1
ATOM 1540 C CA . ARG A 1 196 ? -14.788 0.932 -13.269 1.00 68.75 196 ARG A CA 1
ATOM 1541 C C . ARG A 1 196 ? -13.292 0.932 -12.937 1.00 68.75 196 ARG A C 1
ATOM 1543 O O . ARG A 1 196 ? -12.606 -0.054 -13.193 1.00 68.75 196 ARG A O 1
ATOM 1550 N N . LEU A 1 197 ? -12.816 2.031 -12.348 1.00 84.12 197 LEU A N 1
ATOM 1551 C CA . LEU A 1 197 ? -11.426 2.211 -11.912 1.00 84.12 197 LEU A CA 1
ATOM 1552 C C . LEU A 1 197 ? -11.066 1.253 -10.769 1.00 84.12 197 LEU A C 1
ATOM 1554 O O . LEU A 1 197 ? -11.847 1.087 -9.829 1.00 84.12 197 LEU A O 1
ATOM 1558 N N . LEU A 1 198 ? -9.864 0.671 -10.822 1.00 87.94 198 LEU A N 1
ATOM 1559 C CA . LEU A 1 198 ? -9.333 -0.134 -9.723 1.00 87.94 198 LEU A CA 1
ATOM 1560 C C . LEU A 1 198 ? -9.085 0.740 -8.475 1.00 87.94 198 LEU A C 1
ATOM 1562 O O . LEU A 1 198 ? -8.427 1.778 -8.585 1.00 87.94 198 LEU A O 1
ATOM 1566 N N . PRO A 1 199 ? -9.543 0.334 -7.275 1.00 89.06 199 PRO A N 1
ATOM 1567 C CA . PRO A 1 199 ? -9.201 1.027 -6.038 1.00 89.06 199 PRO A CA 1
ATOM 1568 C C . PRO A 1 199 ? -7.698 0.909 -5.744 1.00 89.06 199 PRO A C 1
ATOM 1570 O O . PRO A 1 199 ? -7.099 -0.159 -5.893 1.00 89.06 199 PRO A O 1
ATOM 1573 N N . VAL A 1 200 ? -7.092 2.006 -5.284 1.00 91.75 200 VAL A N 1
ATOM 1574 C CA . VAL A 1 200 ? -5.669 2.083 -4.918 1.00 91.75 200 VAL A CA 1
ATOM 1575 C C . VAL A 1 200 ? -5.536 2.108 -3.396 1.00 91.75 200 VAL A C 1
ATOM 1577 O O . VAL A 1 200 ? -5.971 3.055 -2.745 1.00 91.75 200 VAL A O 1
ATOM 1580 N N . LEU A 1 201 ? -4.909 1.080 -2.820 1.00 90.81 201 LEU A N 1
ATOM 1581 C CA . LEU A 1 201 ? -4.632 0.973 -1.386 1.00 90.81 201 LEU A CA 1
ATOM 1582 C C . LEU A 1 201 ? -3.116 1.005 -1.164 1.00 90.81 201 LEU A C 1
ATOM 1584 O O . LEU A 1 201 ? -2.426 -0.013 -1.233 1.00 90.81 201 LEU A O 1
ATOM 1588 N N . ALA A 1 202 ? -2.584 2.199 -0.911 1.00 94.00 202 ALA A N 1
ATOM 1589 C CA . ALA A 1 202 ? -1.150 2.395 -0.756 1.00 94.00 202 ALA A CA 1
ATOM 1590 C C . ALA A 1 202 ? -0.638 1.897 0.605 1.00 94.00 202 ALA A C 1
ATOM 1592 O O . ALA A 1 202 ? -1.150 2.261 1.663 1.00 94.00 202 ALA A O 1
ATOM 1593 N N . TYR A 1 203 ? 0.430 1.101 0.582 1.00 91.06 203 TYR A N 1
ATOM 1594 C CA . TYR A 1 203 ? 1.103 0.636 1.789 1.00 91.06 203 TYR A CA 1
ATOM 1595 C C . TYR A 1 203 ? 2.045 1.718 2.316 1.00 91.06 203 TYR A C 1
ATOM 1597 O O . TYR A 1 203 ? 3.056 2.025 1.681 1.00 91.06 203 TYR A O 1
ATOM 1605 N N . ALA A 1 204 ? 1.759 2.231 3.513 1.00 89.62 204 ALA A N 1
ATOM 1606 C CA . ALA A 1 204 ? 2.630 3.130 4.269 1.00 89.62 204 ALA A CA 1
ATOM 1607 C C . ALA A 1 204 ? 3.256 2.423 5.484 1.00 89.62 204 ALA A C 1
ATOM 1609 O O . ALA A 1 204 ? 2.633 1.568 6.113 1.00 89.62 204 ALA A O 1
ATOM 1610 N N . GLN A 1 205 ? 4.499 2.783 5.810 1.00 84.88 205 GLN A N 1
ATOM 1611 C CA . GLN A 1 205 ? 5.222 2.251 6.964 1.00 84.88 205 GLN A CA 1
ATOM 1612 C C . GLN A 1 205 ? 5.389 3.352 8.010 1.00 84.88 205 GLN A C 1
ATOM 1614 O O . GLN A 1 205 ? 5.806 4.458 7.681 1.00 84.88 205 GLN A O 1
ATOM 1619 N N . LEU A 1 206 ? 5.091 3.035 9.273 1.00 75.12 206 LEU A N 1
ATOM 1620 C CA . LEU A 1 206 ? 5.188 3.991 10.383 1.00 75.12 206 LEU A CA 1
ATOM 1621 C C . LEU A 1 206 ? 6.624 4.204 10.875 1.00 75.12 206 LEU A C 1
ATOM 1623 O O . LEU A 1 206 ? 6.954 5.271 11.380 1.00 75.12 206 LEU A O 1
ATOM 1627 N N . THR A 1 207 ? 7.483 3.191 10.753 1.00 64.38 207 THR A N 1
ATOM 1628 C CA . THR A 1 207 ? 8.859 3.238 11.259 1.00 64.38 207 THR A CA 1
ATOM 1629 C C . THR A 1 207 ? 9.855 2.764 10.213 1.00 64.38 207 THR A C 1
ATOM 1631 O O . THR A 1 207 ? 9.618 1.809 9.482 1.00 64.38 207 THR A O 1
ATOM 1634 N N . HIS A 1 208 ? 11.025 3.400 10.181 1.00 50.91 208 HIS A N 1
ATOM 1635 C CA . HIS A 1 208 ? 12.126 3.001 9.301 1.00 50.91 208 HIS A CA 1
ATOM 1636 C C . HIS A 1 208 ? 12.809 1.689 9.743 1.00 50.91 208 HIS A C 1
ATOM 1638 O O . HIS A 1 208 ? 13.406 0.975 8.940 1.00 50.91 208 HIS A O 1
ATOM 1644 N N . ARG A 1 209 ? 12.694 1.336 11.032 1.00 47.94 209 ARG A N 1
ATOM 1645 C CA . ARG A 1 209 ? 13.282 0.130 11.631 1.00 47.94 209 ARG A CA 1
ATOM 1646 C C . ARG A 1 209 ? 12.186 -0.829 12.084 1.00 47.94 209 ARG A C 1
ATOM 1648 O O . ARG A 1 209 ? 11.539 -0.615 13.103 1.00 47.94 209 ARG A O 1
ATOM 1655 N N . SER A 1 210 ? 12.010 -1.911 11.335 1.00 48.12 210 SER A N 1
ATOM 1656 C CA . SER A 1 210 ? 11.193 -3.059 11.729 1.00 48.12 210 SER A CA 1
ATOM 1657 C C . SER A 1 210 ? 12.077 -4.078 12.454 1.00 48.12 210 SER A C 1
ATOM 1659 O O . SER A 1 210 ? 12.674 -4.937 11.809 1.00 48.12 210 SER A O 1
ATOM 1661 N N . SER A 1 211 ? 12.169 -4.019 13.786 1.00 48.91 211 SER A N 1
ATOM 1662 C CA . SER A 1 211 ? 12.729 -5.134 14.574 1.00 48.91 211 SER A CA 1
ATOM 1663 C C . SER A 1 211 ? 11.749 -6.315 14.676 1.00 48.91 211 SER A C 1
ATOM 1665 O O . SER A 1 211 ? 12.146 -7.402 15.090 1.00 48.91 211 SER A O 1
ATOM 1667 N N . GLY A 1 212 ? 10.467 -6.121 14.322 1.00 50.72 212 GLY A N 1
ATOM 1668 C CA . GLY A 1 212 ? 9.417 -7.148 14.385 1.00 50.72 212 GLY A CA 1
ATOM 1669 C C . GLY A 1 212 ? 9.137 -7.690 15.796 1.00 50.72 212 GLY A C 1
ATOM 1670 O O . GLY A 1 212 ? 8.325 -8.598 15.958 1.00 50.72 212 GLY A O 1
ATOM 1671 N N . ARG A 1 213 ? 9.797 -7.150 16.825 1.00 52.09 213 ARG A N 1
ATOM 1672 C CA . ARG A 1 213 ? 9.710 -7.584 18.218 1.00 52.09 213 ARG A CA 1
ATOM 1673 C C . ARG A 1 213 ? 9.216 -6.425 19.066 1.00 52.09 213 ARG A C 1
ATOM 1675 O O . ARG A 1 213 ? 10.044 -5.763 19.663 1.00 52.09 213 ARG A O 1
ATOM 1682 N N . PHE A 1 214 ? 7.895 -6.255 19.142 1.00 53.72 214 PHE A N 1
ATOM 1683 C CA . PHE A 1 214 ? 7.269 -5.286 20.043 1.00 53.72 214 PHE A CA 1
ATOM 1684 C C . PHE A 1 214 ? 7.703 -5.536 21.493 1.00 53.72 214 PHE A C 1
ATOM 1686 O O . PHE A 1 214 ? 7.266 -6.503 22.123 1.00 53.72 214 PHE A O 1
ATOM 1693 N N . LEU A 1 215 ? 8.587 -4.683 22.002 1.0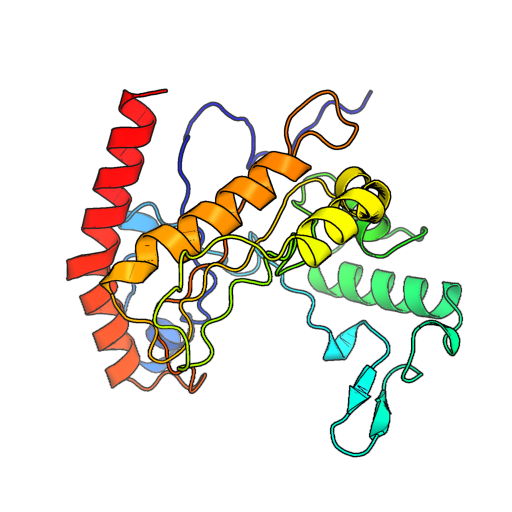0 61.19 215 LEU A N 1
ATOM 1694 C CA . LEU A 1 215 ? 8.888 -4.538 23.424 1.00 61.19 215 LEU A CA 1
ATOM 1695 C C . LEU A 1 215 ? 7.792 -3.691 24.096 1.00 61.19 215 LEU A C 1
ATOM 1697 O O . LEU A 1 215 ? 7.082 -2.941 23.426 1.00 61.19 215 LEU A O 1
ATOM 1701 N N . SER A 1 216 ? 7.661 -3.771 25.424 1.00 70.44 216 SER A N 1
ATOM 1702 C CA . SER A 1 216 ? 6.670 -2.974 26.176 1.00 70.44 216 SER A CA 1
ATOM 1703 C C . SER A 1 216 ? 6.780 -1.474 25.872 1.00 70.44 216 SER A C 1
ATOM 1705 O O . SER A 1 216 ? 5.773 -0.812 25.629 1.00 70.44 216 SER A O 1
ATOM 1707 N N . GLN A 1 217 ? 8.011 -0.962 25.801 1.00 78.38 217 GLN A N 1
ATOM 1708 C CA . GLN A 1 217 ? 8.314 0.429 25.470 1.00 78.38 217 GLN A CA 1
ATOM 1709 C C . GLN A 1 217 ? 7.845 0.812 24.057 1.00 78.38 217 GLN A C 1
ATOM 1711 O O . GLN A 1 217 ? 7.318 1.899 23.843 1.00 78.38 217 GLN A O 1
ATOM 1716 N N . GLU A 1 218 ? 7.980 -0.092 23.087 1.00 81.94 218 GLU A N 1
ATOM 1717 C CA . GLU A 1 218 ? 7.543 0.139 21.706 1.00 81.94 218 GLU A CA 1
ATOM 1718 C C . GLU A 1 218 ? 6.013 0.166 21.593 1.00 81.94 218 GLU A C 1
ATOM 1720 O O . GLU A 1 218 ? 5.476 0.923 20.789 1.00 81.94 218 GLU A O 1
ATOM 1725 N N . CYS A 1 219 ? 5.299 -0.602 22.424 1.00 86.62 219 CYS A N 1
ATOM 1726 C CA . CYS A 1 219 ? 3.839 -0.538 22.500 1.00 86.62 219 CYS A CA 1
ATOM 1727 C C . CYS A 1 219 ? 3.341 0.807 23.044 1.00 86.62 219 CYS A C 1
ATOM 1729 O O . CYS A 1 219 ? 2.387 1.353 22.492 1.00 86.62 219 CYS A O 1
ATOM 1731 N N . TRP A 1 220 ? 3.992 1.363 24.072 1.00 89.06 220 TRP A N 1
ATOM 1732 C CA . TRP A 1 220 ? 3.667 2.705 24.569 1.00 89.06 220 TRP A CA 1
ATOM 1733 C C . TRP A 1 220 ? 4.022 3.796 23.557 1.00 89.06 220 TRP A C 1
ATOM 1735 O O . TRP A 1 220 ? 3.185 4.639 23.262 1.00 89.06 220 TRP A O 1
ATOM 1745 N N . HIS A 1 221 ? 5.189 3.724 22.909 1.00 87.56 221 HIS A N 1
ATOM 1746 C CA . HIS A 1 221 ? 5.520 4.657 21.826 1.00 87.56 221 HIS A CA 1
ATOM 1747 C C . HIS A 1 221 ? 4.511 4.612 20.674 1.00 87.56 221 HIS A C 1
ATOM 1749 O O . HIS A 1 221 ? 4.150 5.649 20.121 1.00 87.56 221 HIS A O 1
ATOM 1755 N N . LEU A 1 222 ? 4.038 3.416 20.315 1.00 87.56 222 LEU A N 1
ATOM 1756 C CA . LEU A 1 222 ? 3.011 3.242 19.295 1.00 87.56 222 LEU A CA 1
ATOM 1757 C C . LEU A 1 222 ? 1.663 3.824 19.736 1.00 87.56 222 LEU A C 1
ATOM 1759 O O . LEU A 1 222 ? 0.996 4.471 18.932 1.00 87.56 222 LEU A O 1
ATOM 1763 N N . HIS A 1 223 ? 1.272 3.612 20.995 1.00 91.06 223 HIS A N 1
ATOM 1764 C CA . HIS A 1 223 ? 0.085 4.227 21.584 1.00 91.06 223 HIS A CA 1
ATOM 1765 C C . HIS A 1 223 ? 0.159 5.757 21.517 1.00 91.06 223 HIS A C 1
ATOM 1767 O O . HIS A 1 223 ? -0.747 6.397 20.987 1.00 91.06 223 HIS A O 1
ATOM 1773 N N . ASP A 1 224 ? 1.261 6.335 21.988 1.00 90.81 224 ASP A N 1
ATOM 1774 C CA . ASP A 1 224 ? 1.431 7.784 22.066 1.00 90.81 224 ASP A CA 1
ATOM 1775 C C . ASP A 1 224 ? 1.478 8.413 20.674 1.00 90.81 224 ASP A C 1
ATOM 1777 O O . ASP A 1 224 ? 0.864 9.451 20.439 1.00 90.81 224 ASP A O 1
ATOM 1781 N N . TYR A 1 225 ? 2.120 7.748 19.711 1.00 89.69 225 TYR A N 1
ATOM 1782 C CA . TYR A 1 225 ? 2.100 8.170 18.313 1.00 89.69 225 TYR A CA 1
ATOM 1783 C C . TYR A 1 225 ? 0.690 8.106 17.702 1.00 89.69 225 TYR A C 1
ATOM 1785 O O . TYR A 1 225 ? 0.288 9.015 16.971 1.00 89.69 225 TYR A O 1
ATOM 1793 N N . LEU A 1 226 ? -0.084 7.057 18.007 1.00 91.00 226 LEU A N 1
ATOM 1794 C CA . LEU A 1 226 ? -1.470 6.929 17.551 1.00 91.00 226 LEU A CA 1
ATOM 1795 C C . LEU A 1 226 ? -2.352 8.047 18.099 1.00 91.00 226 LEU A C 1
ATOM 1797 O O . LEU A 1 226 ? -3.115 8.637 17.342 1.00 91.00 226 LEU A O 1
ATOM 1801 N N . VAL A 1 227 ? -2.244 8.354 19.389 1.00 92.75 227 VAL A N 1
ATOM 1802 C CA . VAL A 1 227 ? -3.075 9.377 20.034 1.00 92.75 227 VAL A CA 1
ATOM 1803 C C . VAL A 1 227 ? -2.612 10.789 19.676 1.00 92.75 227 VAL A C 1
ATOM 1805 O O . VAL A 1 227 ? -3.437 11.648 19.377 1.00 92.75 227 VAL A O 1
ATOM 1808 N N . GLY A 1 228 ? -1.302 11.035 19.685 1.00 90.81 228 GLY A N 1
ATOM 1809 C CA . GLY A 1 228 ? -0.730 12.374 19.553 1.00 90.81 228 GLY A CA 1
ATOM 1810 C C . GLY A 1 228 ? -0.467 12.829 18.120 1.00 90.81 228 GLY A C 1
ATOM 1811 O O . GLY A 1 228 ? -0.386 14.029 17.876 1.00 90.81 228 GLY A O 1
ATOM 1812 N N . THR A 1 229 ? -0.313 11.912 17.161 1.00 89.25 229 THR A N 1
ATOM 1813 C CA . THR A 1 229 ? 0.091 12.269 15.789 1.00 89.25 229 THR A CA 1
ATOM 1814 C C . THR A 1 229 ? -0.817 11.658 14.734 1.00 89.25 229 THR A C 1
ATOM 1816 O O . THR A 1 229 ? -1.466 12.391 13.987 1.00 89.25 229 THR A O 1
ATOM 1819 N N . LEU A 1 230 ? -0.894 10.325 14.659 1.00 89.00 230 LEU A N 1
ATOM 1820 C CA . LEU A 1 230 ? -1.608 9.670 13.562 1.00 89.00 230 LEU A CA 1
ATOM 1821 C C . LEU A 1 230 ? -3.123 9.857 13.671 1.00 89.00 230 LEU A C 1
ATOM 1823 O O . LEU A 1 230 ? -3.771 10.152 12.675 1.00 89.00 230 LEU A O 1
ATOM 1827 N N . GLY A 1 231 ? -3.692 9.718 14.865 1.00 90.44 231 GLY A N 1
ATOM 1828 C CA . GLY A 1 231 ? -5.127 9.833 15.109 1.00 90.44 231 GLY A CA 1
ATOM 1829 C C . GLY A 1 231 ? -5.716 11.172 14.658 1.00 90.44 231 GLY A C 1
ATOM 1830 O O . GLY A 1 231 ? -6.616 11.169 13.815 1.00 90.44 231 GLY A O 1
ATOM 1831 N N . PRO A 1 232 ? -5.195 12.319 15.138 1.00 92.81 232 PRO A N 1
ATOM 1832 C CA . PRO A 1 232 ? -5.636 13.637 14.685 1.00 92.81 232 PRO A CA 1
ATOM 1833 C C . PRO A 1 232 ? -5.513 13.821 13.167 1.00 92.81 232 PRO A C 1
ATOM 1835 O O . PRO A 1 232 ? -6.430 14.349 12.536 1.00 92.81 232 PRO A O 1
ATOM 1838 N N . TYR A 1 233 ? -4.419 13.337 12.567 1.00 90.31 233 TYR A N 1
ATOM 1839 C CA . TYR A 1 233 ? -4.208 13.392 11.120 1.00 90.31 233 TYR A CA 1
ATOM 1840 C C . TYR A 1 233 ? -5.263 12.584 10.349 1.00 90.31 233 TYR A C 1
ATOM 1842 O O . TYR A 1 233 ? -5.888 13.109 9.430 1.00 90.31 233 TYR A O 1
ATOM 1850 N N . VAL A 1 234 ? -5.514 11.336 10.754 1.00 88.50 234 VAL A N 1
ATOM 1851 C CA . VAL A 1 234 ? -6.504 10.449 10.122 1.00 88.50 234 VAL A CA 1
ATOM 1852 C C . VAL A 1 234 ? -7.903 11.041 10.206 1.00 88.50 234 VAL A C 1
ATOM 1854 O O . VAL A 1 234 ? -8.613 11.072 9.201 1.00 88.50 234 VAL A O 1
ATOM 1857 N N . ILE A 1 235 ? -8.292 11.552 11.376 1.00 88.94 235 ILE A N 1
ATOM 1858 C CA . ILE A 1 235 ? -9.597 12.194 11.564 1.00 88.94 235 ILE A CA 1
ATOM 1859 C C . ILE A 1 235 ? -9.718 13.423 10.658 1.00 88.94 235 ILE A C 1
ATOM 1861 O O . ILE A 1 235 ? -10.746 13.594 10.006 1.00 88.94 235 ILE A O 1
ATOM 1865 N N . SER A 1 236 ? -8.677 14.259 10.597 1.00 91.88 236 SER A N 1
ATOM 1866 C CA . SER A 1 236 ? -8.653 15.463 9.761 1.00 91.88 236 SER A CA 1
ATOM 1867 C C . SER A 1 236 ? -8.807 15.133 8.274 1.00 91.88 236 SER A C 1
ATOM 1869 O O . SER A 1 236 ? -9.728 15.629 7.626 1.00 91.88 236 SER A O 1
ATOM 1871 N N . VAL A 1 237 ? -7.976 14.226 7.747 1.00 89.88 237 VAL A N 1
ATOM 1872 C CA . VAL A 1 237 ? -8.005 13.828 6.329 1.00 89.88 237 VAL A CA 1
ATOM 1873 C C . VAL A 1 237 ? -9.319 13.145 5.964 1.00 89.88 237 VAL A C 1
ATOM 1875 O O . VAL A 1 237 ? -9.889 13.449 4.922 1.00 89.88 237 VAL A O 1
ATOM 1878 N N . THR A 1 238 ? -9.840 12.268 6.825 1.00 87.31 238 THR A N 1
ATOM 1879 C CA . THR A 1 238 ? -11.110 11.575 6.558 1.00 87.31 238 THR A CA 1
ATOM 1880 C C . THR A 1 238 ? -12.274 12.563 6.509 1.00 87.31 238 THR A C 1
ATOM 1882 O O . THR A 1 238 ? -13.082 12.507 5.587 1.00 87.31 238 THR A O 1
ATOM 1885 N N . LYS A 1 239 ? -12.341 13.512 7.456 1.00 88.81 239 LYS A N 1
ATOM 1886 C CA . LYS A 1 239 ? -13.365 14.568 7.454 1.00 88.81 239 LYS A CA 1
ATOM 1887 C C . LYS A 1 239 ? -13.257 15.467 6.228 1.00 88.81 239 LYS A C 1
ATOM 1889 O O . LYS A 1 239 ? -14.276 15.768 5.619 1.00 88.81 239 LYS A O 1
ATOM 1894 N N . ALA A 1 240 ? -12.042 15.875 5.862 1.00 90.06 240 ALA A N 1
ATOM 1895 C CA . ALA A 1 240 ? -11.811 16.689 4.674 1.00 90.06 240 ALA A CA 1
ATOM 1896 C C . ALA A 1 240 ? -12.238 15.949 3.397 1.00 90.06 240 ALA A C 1
ATOM 1898 O O . ALA A 1 240 ? -12.943 16.516 2.570 1.00 90.06 240 ALA A O 1
ATOM 1899 N N . ALA A 1 241 ? -11.884 14.667 3.268 1.00 89.25 241 ALA A N 1
ATOM 1900 C CA . ALA A 1 241 ? -12.282 13.846 2.129 1.00 89.25 241 ALA A CA 1
ATOM 1901 C C . ALA A 1 241 ? -13.809 13.696 2.030 1.00 89.25 241 ALA A C 1
ATOM 1903 O O . ALA A 1 241 ? -14.346 13.789 0.935 1.00 89.25 241 ALA A O 1
ATOM 1904 N N . MET A 1 242 ? -14.504 13.514 3.160 1.00 87.12 242 MET A N 1
ATOM 1905 C CA . MET A 1 242 ? -15.973 13.463 3.204 1.00 87.12 242 MET A CA 1
ATOM 1906 C C . MET A 1 242 ? -16.640 14.799 2.877 1.00 87.12 242 MET A C 1
ATOM 1908 O O . MET A 1 242 ? -17.743 14.814 2.352 1.00 87.12 242 MET A O 1
ATOM 1912 N N . ALA A 1 243 ? -16.008 15.923 3.215 1.00 88.69 243 ALA A N 1
ATOM 1913 C CA . ALA A 1 243 ? -16.550 17.244 2.909 1.00 88.69 243 ALA A CA 1
ATOM 1914 C C . ALA A 1 243 ? -16.402 17.619 1.421 1.00 88.69 243 ALA A C 1
ATOM 1916 O O . ALA A 1 243 ? -17.136 18.478 0.939 1.00 88.69 243 ALA A O 1
ATOM 1917 N N . CYS A 1 244 ? -15.451 17.001 0.713 1.00 87.62 244 CYS A N 1
ATOM 1918 C CA . CYS A 1 244 ? -15.161 17.256 -0.701 1.00 87.62 244 CYS A CA 1
ATOM 1919 C C . CYS A 1 244 ? -15.798 16.246 -1.674 1.00 87.62 244 CYS A C 1
ATOM 1921 O O . CYS A 1 244 ? -15.676 16.449 -2.883 1.00 87.62 244 CYS A O 1
ATOM 1923 N N . SER A 1 245 ? -16.385 15.153 -1.174 1.00 79.19 245 SER A N 1
ATOM 1924 C CA . SER A 1 245 ? -17.040 14.096 -1.966 1.00 79.19 245 SER A CA 1
ATOM 1925 C C . SER A 1 245 ? -18.501 14.415 -2.241 1.00 79.19 245 SER A C 1
ATOM 1927 O O . SER A 1 245 ? -18.931 14.207 -3.394 1.00 79.19 245 SER A O 1
#

Sequence (245 aa):
MPDAWPVLLQASERPFSLLWNVPSARCKAHFGVHLPLNTLGIITSHGQHITIFYKNHLYPYLGPKGTAYNGGIPQAVFLECHLAQVAHQIHHSLGSSFAGLATLKLGQALQPYGLWGSYHYPACGNSWHNMASNYTGHCHAVILTHNTQLHWLWATSNALFPSIYLPPRLPPAYHQAFVLHRLEEAFHVAPAGYARLLPVLAYAQLTHRSSGRFLSQECWHLHDYLVGTLGPYVISVTKAAMACS

Organism: Nannospalax galili (NCBI:txid1026970)

InterPro domains:
  IPR013785 Aldolase-type TIM barrel [G3DSA:3.20.20.70] (7-102)
  IPR013785 Aldolase-type TIM barrel [G3DSA:3.20.20.70] (103-218)
  IPR017853 Glycoside hydrolase superfamily [SSF51445] (15-235)
  IPR018155 Hyaluronidase [PF01630] (102-218)
  IPR018155 Hyaluronidase [PTHR11769] (102-218)